Protein AF-A0A6C0F1C4-F1 (afdb_monomer_lite)

Structure (mmCIF, N/CA/C/O backbone):
data_AF-A0A6C0F1C4-F1
#
_entry.id   AF-A0A6C0F1C4-F1
#
loop_
_atom_site.group_PDB
_atom_site.id
_atom_site.type_symbol
_atom_site.label_atom_id
_atom_site.label_alt_id
_atom_site.label_comp_id
_atom_site.label_asym_id
_atom_site.label_entity_id
_atom_site.label_seq_id
_atom_site.pdbx_PDB_ins_code
_atom_site.Cartn_x
_atom_site.Cart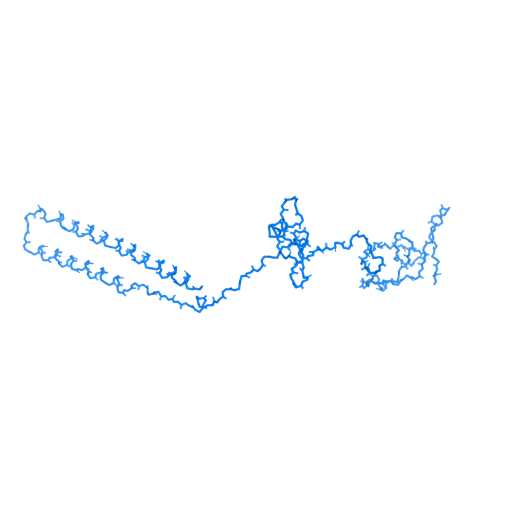n_y
_atom_site.Cartn_z
_atom_site.occupancy
_atom_site.B_iso_or_equiv
_atom_site.auth_seq_id
_atom_site.auth_comp_id
_atom_site.auth_asym_id
_atom_site.auth_atom_id
_atom_site.pdbx_PDB_model_num
ATOM 1 N N . MET A 1 1 ? 11.172 -2.230 9.022 1.00 76.94 1 MET A N 1
ATOM 2 C CA . MET A 1 1 ? 10.434 -3.363 9.613 1.00 76.94 1 MET A CA 1
ATOM 3 C C . MET A 1 1 ? 9.833 -2.908 10.928 1.00 76.94 1 MET A C 1
ATOM 5 O O . MET A 1 1 ? 8.621 -2.785 10.975 1.00 76.94 1 MET A O 1
ATOM 9 N N . GLU A 1 2 ? 10.668 -2.496 11.885 1.00 83.12 2 GLU A N 1
ATOM 10 C CA . GLU A 1 2 ? 10.271 -1.885 13.167 1.00 83.12 2 GLU A CA 1
ATOM 11 C C . GLU A 1 2 ? 9.209 -0.795 13.021 1.00 83.12 2 GLU A C 1
ATOM 13 O O . GLU A 1 2 ? 8.110 -0.983 13.513 1.00 83.12 2 GLU A O 1
ATOM 18 N N . ARG A 1 3 ? 9.444 0.250 12.208 1.00 87.12 3 ARG A N 1
ATOM 19 C CA . ARG A 1 3 ? 8.439 1.313 11.967 1.00 87.12 3 ARG A CA 1
ATOM 20 C C . ARG A 1 3 ? 7.045 0.810 11.566 1.00 87.12 3 ARG A C 1
ATOM 22 O O . ARG A 1 3 ? 6.058 1.462 11.867 1.00 87.12 3 ARG A O 1
ATOM 29 N N . ARG A 1 4 ? 6.950 -0.321 10.858 1.00 86.75 4 ARG A N 1
ATOM 30 C CA . ARG A 1 4 ? 5.657 -0.906 10.465 1.00 86.75 4 ARG A CA 1
ATOM 31 C C . ARG A 1 4 ? 5.013 -1.658 11.621 1.00 86.75 4 ARG A C 1
ATOM 33 O O . ARG A 1 4 ? 3.803 -1.585 11.762 1.00 86.75 4 ARG A O 1
ATOM 40 N N . ILE A 1 5 ? 5.811 -2.402 12.383 1.00 90.88 5 ILE A N 1
ATOM 41 C CA . ILE A 1 5 ? 5.332 -3.115 13.567 1.00 90.88 5 ILE A CA 1
ATOM 42 C C . ILE A 1 5 ? 4.833 -2.087 14.582 1.00 90.88 5 ILE A C 1
ATOM 44 O O . ILE A 1 5 ? 3.684 -2.181 14.990 1.00 90.88 5 ILE A O 1
ATOM 48 N N . SER A 1 6 ? 5.626 -1.050 14.868 1.00 91.00 6 SER A N 1
ATOM 49 C CA . SER A 1 6 ? 5.203 0.091 15.685 1.00 91.00 6 SER A CA 1
ATOM 50 C C . SER A 1 6 ? 3.925 0.719 15.134 1.00 91.00 6 SER A C 1
ATOM 52 O O . SER A 1 6 ? 2.940 0.777 15.847 1.00 91.00 6 SER A O 1
ATOM 54 N N . GLY A 1 7 ? 3.869 1.039 13.834 1.00 92.81 7 GLY A N 1
ATOM 55 C CA . GLY A 1 7 ? 2.655 1.602 13.234 1.00 92.81 7 GLY A CA 1
ATOM 56 C C . GLY A 1 7 ? 1.416 0.698 13.326 1.00 92.81 7 GLY A C 1
ATOM 57 O O . GLY A 1 7 ? 0.311 1.204 13.479 1.00 92.81 7 GLY A O 1
ATOM 58 N N . LYS A 1 8 ? 1.572 -0.632 13.261 1.00 93.75 8 LYS A N 1
ATOM 59 C CA . LYS A 1 8 ? 0.471 -1.584 13.489 1.00 93.75 8 LYS A CA 1
ATOM 60 C C . LYS A 1 8 ? 0.024 -1.602 14.952 1.00 93.75 8 LYS A C 1
ATOM 62 O O . LYS A 1 8 ? -1.176 -1.642 15.202 1.00 93.75 8 LYS A O 1
ATOM 67 N N . ILE A 1 9 ? 0.971 -1.577 15.891 1.00 94.19 9 ILE A N 1
ATOM 68 C CA . ILE A 1 9 ? 0.687 -1.504 17.331 1.00 94.19 9 ILE A CA 1
ATOM 69 C C . ILE A 1 9 ? -0.045 -0.200 17.649 1.00 94.19 9 ILE A C 1
ATOM 71 O O . ILE A 1 9 ? -1.075 -0.227 18.317 1.00 94.19 9 ILE A O 1
ATOM 75 N N . ASP A 1 10 ? 0.446 0.922 17.127 1.00 95.06 10 ASP A N 1
ATOM 76 C CA . ASP A 1 10 ? -0.142 2.242 17.335 1.00 95.06 10 ASP A CA 1
ATOM 77 C C . ASP A 1 10 ? -1.559 2.297 16.762 1.00 95.06 10 ASP A C 1
ATOM 79 O O . ASP A 1 10 ? -2.481 2.708 17.458 1.00 95.06 10 ASP A O 1
ATOM 83 N N . ALA A 1 11 ? -1.763 1.811 15.533 1.00 95.00 11 ALA A N 1
ATOM 84 C CA . ALA A 1 11 ? -3.083 1.769 14.907 1.00 95.00 11 ALA A CA 1
ATOM 85 C C . ALA A 1 11 ? -4.086 0.924 15.708 1.00 95.00 11 ALA A C 1
ATOM 87 O O . ALA A 1 11 ? -5.215 1.358 15.920 1.00 95.00 11 ALA A O 1
ATOM 88 N N . HIS A 1 12 ? -3.674 -0.255 16.185 1.00 95.56 12 HIS A N 1
ATOM 89 C CA . HIS A 1 12 ? -4.524 -1.110 17.021 1.00 95.56 12 HIS A CA 1
ATOM 90 C C . HIS A 1 12 ? -4.818 -0.467 18.380 1.00 95.56 12 HIS A C 1
ATOM 92 O O . HIS A 1 12 ? -5.955 -0.480 18.836 1.00 95.56 12 HIS A O 1
ATOM 98 N N . THR A 1 13 ? -3.823 0.185 18.984 1.00 93.75 13 THR A N 1
ATOM 99 C CA . THR A 1 13 ? -3.982 0.905 20.254 1.00 93.75 13 THR A CA 1
ATOM 100 C C . THR A 1 13 ? -4.924 2.100 20.119 1.00 93.75 13 THR A C 1
ATOM 102 O O . THR A 1 13 ? -5.709 2.364 21.027 1.00 93.75 13 THR A O 1
ATOM 105 N N . ILE A 1 14 ? -4.842 2.840 19.011 1.00 95.50 14 ILE A N 1
ATOM 106 C CA . ILE A 1 14 ? -5.739 3.963 18.712 1.00 95.50 14 ILE A CA 1
ATOM 107 C C . ILE A 1 14 ? -7.166 3.446 18.530 1.00 95.50 14 ILE A C 1
ATOM 109 O O . ILE A 1 14 ? -8.052 3.912 19.236 1.00 95.50 14 ILE A O 1
ATOM 113 N N . ALA A 1 15 ? -7.366 2.429 17.685 1.00 95.88 15 ALA A N 1
ATOM 114 C CA . ALA A 1 15 ? -8.681 1.827 17.465 1.00 95.88 15 ALA A CA 1
ATOM 115 C C . ALA A 1 15 ? -9.309 1.325 18.776 1.00 95.88 15 ALA A C 1
ATOM 117 O O . ALA A 1 15 ? -10.442 1.672 19.091 1.00 95.88 15 ALA A O 1
ATOM 118 N N . PHE A 1 16 ? -8.536 0.614 19.603 1.00 95.75 16 PHE A N 1
ATOM 119 C CA . PHE A 1 16 ? -8.988 0.161 20.917 1.00 95.75 16 PHE A CA 1
ATOM 120 C C . PHE A 1 16 ? -9.426 1.320 21.820 1.00 95.75 16 PHE A C 1
ATOM 122 O O . PHE A 1 16 ? -10.481 1.258 22.448 1.00 95.75 16 PHE A O 1
ATOM 129 N N . LYS A 1 17 ? -8.631 2.394 21.895 1.00 94.75 17 LYS A N 1
ATOM 130 C CA . LYS A 1 17 ? -8.967 3.571 22.709 1.00 94.75 17 LYS A CA 1
ATOM 131 C C . LYS A 1 17 ? -10.230 4.267 22.211 1.00 94.75 17 LYS A C 1
ATOM 133 O O . LYS A 1 17 ? -11.046 4.674 23.038 1.00 94.75 17 LYS A O 1
ATOM 138 N N . ASP A 1 18 ? -10.390 4.392 20.899 1.00 96.00 18 ASP A N 1
ATOM 139 C CA . ASP A 1 18 ? -11.555 5.025 20.283 1.00 96.00 18 ASP A CA 1
ATOM 140 C C . ASP A 1 18 ? -12.825 4.201 20.535 1.00 96.00 18 ASP A C 1
ATOM 142 O O . ASP A 1 18 ? -13.835 4.748 20.990 1.00 96.00 18 ASP A O 1
ATOM 146 N N . ASP A 1 19 ? -12.752 2.882 20.359 1.00 95.81 19 ASP A N 1
ATOM 147 C CA . ASP A 1 19 ? -13.864 1.960 20.594 1.00 95.81 19 ASP A CA 1
ATOM 148 C C . ASP A 1 19 ? -14.279 1.929 22.072 1.00 95.81 19 ASP A C 1
ATOM 150 O O . ASP A 1 19 ? -15.463 2.053 22.397 1.00 95.81 19 ASP A O 1
ATOM 154 N N . VAL A 1 20 ? -13.311 1.839 22.992 1.00 95.19 20 VAL A N 1
ATOM 155 C CA . VAL A 1 20 ? -13.574 1.906 24.439 1.00 95.19 20 VAL A CA 1
ATOM 156 C C . VAL A 1 20 ? -14.152 3.267 24.822 1.00 95.19 20 VAL A C 1
ATOM 158 O O . VAL A 1 20 ? -15.102 3.327 25.601 1.00 95.19 20 VAL A O 1
ATOM 161 N N . SER A 1 21 ? -13.640 4.369 24.261 1.00 95.12 21 SER A N 1
ATOM 162 C CA . SER A 1 21 ? -14.194 5.705 24.510 1.00 95.12 21 SER A CA 1
ATOM 163 C C . SER A 1 21 ? -15.644 5.801 24.040 1.00 95.12 21 SER A C 1
ATOM 165 O O . SER A 1 21 ? -16.489 6.332 24.764 1.00 95.12 21 SER A O 1
ATOM 167 N N . SER A 1 22 ? -15.949 5.253 22.864 1.00 95.81 22 SER A N 1
ATOM 168 C CA . SER A 1 22 ? -17.307 5.186 22.327 1.00 95.81 22 SER A CA 1
ATOM 169 C C . SER A 1 22 ? -18.230 4.387 23.251 1.00 95.81 22 SER A C 1
ATOM 171 O O . SER A 1 22 ? -19.275 4.895 23.668 1.00 95.81 22 SER A O 1
ATOM 173 N N . LYS A 1 23 ? -17.803 3.193 23.689 1.00 94.19 23 LYS A N 1
ATOM 174 C CA . LYS A 1 23 ? -18.596 2.344 24.589 1.00 94.19 23 LYS A CA 1
ATOM 175 C C . LYS A 1 23 ? -18.818 2.985 25.958 1.00 94.19 23 LYS A C 1
ATOM 177 O O . LYS A 1 23 ? -19.922 2.924 26.492 1.00 94.19 23 LYS A O 1
ATOM 182 N N . ILE A 1 24 ? -17.811 3.663 26.508 1.00 94.44 24 ILE A N 1
ATOM 183 C CA . ILE A 1 24 ? -17.945 4.423 27.759 1.00 94.44 24 ILE A CA 1
ATOM 184 C C . ILE A 1 24 ? -18.973 5.549 27.604 1.00 94.44 24 ILE A C 1
ATOM 186 O O . ILE A 1 24 ? -19.770 5.772 28.512 1.00 94.44 24 ILE A O 1
ATOM 190 N N . ARG A 1 25 ? -18.994 6.266 26.472 1.00 94.75 25 ARG A N 1
ATOM 191 C CA . ARG A 1 25 ? -20.005 7.312 26.225 1.00 94.75 25 ARG A CA 1
ATOM 192 C C . ARG A 1 25 ? -21.415 6.734 26.158 1.00 94.75 25 ARG A C 1
ATOM 194 O O . ARG A 1 25 ? -22.317 7.322 26.747 1.00 94.75 25 ARG A O 1
ATOM 201 N N . GLU A 1 26 ? -21.590 5.596 25.494 1.00 93.94 26 GLU A N 1
ATOM 202 C CA . GLU A 1 26 ? -22.870 4.882 25.419 1.00 93.94 26 GLU A CA 1
ATOM 203 C C . GLU A 1 26 ? -23.355 4.461 26.814 1.00 93.94 26 GLU A C 1
ATOM 205 O O . GLU A 1 26 ? -24.475 4.789 27.210 1.00 93.94 26 GLU A O 1
ATOM 210 N N . VAL A 1 27 ? -22.484 3.820 27.601 1.00 93.19 27 VAL A N 1
ATOM 211 C CA . VAL A 1 27 ? -22.787 3.405 28.978 1.00 93.19 27 VAL A CA 1
ATOM 212 C C . VAL A 1 27 ? -23.111 4.614 29.855 1.00 93.19 27 VAL A C 1
ATOM 214 O O . VAL A 1 27 ? -24.106 4.601 30.573 1.00 93.19 27 VAL A O 1
ATOM 217 N N . ASN A 1 28 ? -22.340 5.698 29.753 1.00 91.56 28 ASN A N 1
ATOM 218 C CA . ASN A 1 28 ? -22.604 6.930 30.496 1.00 91.56 28 ASN A CA 1
ATOM 219 C C . ASN A 1 28 ? -23.952 7.560 30.125 1.00 91.56 28 ASN A C 1
ATOM 221 O O . ASN A 1 28 ? -24.649 8.059 31.007 1.00 91.56 28 ASN A O 1
ATOM 225 N N . ALA A 1 29 ? -24.333 7.557 28.846 1.00 92.44 29 ALA A N 1
ATOM 226 C CA . ALA A 1 29 ? -25.636 8.054 28.411 1.00 92.44 29 ALA A CA 1
ATOM 227 C C . ALA A 1 29 ? -26.777 7.197 28.978 1.00 92.44 29 ALA A C 1
ATOM 229 O O . ALA A 1 29 ? -27.764 7.737 29.478 1.00 92.44 29 ALA A O 1
ATOM 230 N N . ALA A 1 30 ? -26.614 5.874 28.975 1.00 90.50 30 ALA A N 1
ATOM 231 C CA . ALA A 1 30 ? -27.593 4.955 29.535 1.00 90.50 30 ALA A CA 1
ATOM 232 C C . ALA A 1 30 ? -27.716 5.080 31.066 1.00 90.50 30 ALA A C 1
ATOM 234 O O . ALA A 1 30 ? -28.832 5.120 31.579 1.00 90.50 30 ALA A O 1
ATOM 235 N N . ILE A 1 31 ? -26.605 5.250 31.793 1.00 88.44 31 ILE A N 1
ATOM 236 C CA . ILE A 1 31 ? -26.621 5.535 33.238 1.00 88.44 31 ILE A CA 1
ATOM 237 C C . ILE A 1 31 ? -27.352 6.853 33.514 1.00 88.44 31 ILE A C 1
ATOM 239 O O . ILE A 1 31 ? -28.220 6.893 34.380 1.00 88.44 31 ILE A O 1
ATOM 243 N N . ARG A 1 32 ? -27.072 7.925 32.758 1.00 89.00 32 ARG A N 1
ATOM 244 C CA . ARG A 1 32 ? -27.794 9.203 32.908 1.00 89.00 32 ARG A CA 1
ATOM 245 C C . ARG A 1 32 ? -29.294 9.051 32.674 1.00 89.00 32 ARG A C 1
ATOM 247 O O . ARG A 1 32 ? -30.073 9.644 33.410 1.00 89.00 32 ARG A O 1
ATOM 254 N N . ALA A 1 33 ? -29.701 8.246 31.692 1.00 87.50 33 ALA A N 1
ATOM 255 C CA . ALA A 1 33 ? -31.111 7.973 31.436 1.00 87.50 33 ALA A CA 1
ATOM 256 C C . ALA A 1 33 ? -31.777 7.221 32.603 1.00 87.50 33 ALA A C 1
ATOM 258 O O . ALA A 1 33 ? -32.917 7.525 32.943 1.00 87.50 33 ALA A O 1
ATOM 259 N N . VAL A 1 34 ? -31.075 6.281 33.245 1.00 84.31 34 VAL A N 1
ATOM 260 C CA . VAL A 1 34 ? -31.558 5.603 34.463 1.00 84.31 34 VAL A CA 1
ATOM 261 C C . VAL A 1 34 ? -31.662 6.593 35.627 1.00 84.31 34 VAL A C 1
ATOM 263 O O . VAL A 1 34 ? -32.697 6.648 36.281 1.00 84.31 34 VAL A O 1
ATOM 266 N N . LEU A 1 35 ? -30.646 7.436 35.834 1.00 81.38 35 LEU A N 1
ATOM 267 C CA . LEU A 1 35 ? -30.641 8.438 36.904 1.00 81.38 35 LEU A CA 1
ATOM 268 C C . LEU A 1 35 ? -31.736 9.499 36.729 1.00 81.38 35 LEU A C 1
ATOM 270 O O . LEU A 1 35 ? -32.370 9.874 37.704 1.00 81.38 35 LEU A O 1
ATOM 274 N N . SER A 1 36 ? -32.026 9.935 35.499 1.00 79.69 36 SER A N 1
ATOM 275 C CA . SER A 1 36 ? -33.098 10.911 35.227 1.00 79.69 36 SER A CA 1
ATOM 276 C C . SER A 1 36 ? -34.507 10.409 35.572 1.00 79.69 36 SER A C 1
ATOM 278 O O . SER A 1 36 ? -35.434 11.202 35.683 1.00 79.69 36 SER A O 1
ATOM 280 N N . LYS A 1 37 ? -34.681 9.094 35.759 1.00 72.12 37 LYS A N 1
ATOM 281 C CA . LYS A 1 37 ? -35.947 8.489 36.195 1.00 72.12 37 LYS A CA 1
ATOM 282 C C . LYS A 1 37 ? -36.117 8.490 37.722 1.00 72.12 37 LYS A C 1
ATOM 284 O O . LYS A 1 37 ? -37.167 8.072 38.190 1.00 72.12 37 LYS A O 1
ATOM 289 N N . LEU A 1 38 ? -35.113 8.944 38.483 1.00 63.44 38 LEU A N 1
ATOM 290 C CA . LEU A 1 38 ? -35.122 8.994 39.954 1.00 63.44 38 LEU A CA 1
ATOM 291 C C . LEU A 1 38 ? -35.688 10.302 40.536 1.00 63.44 38 LEU A C 1
ATOM 293 O O . LEU A 1 38 ? -35.877 10.376 41.745 1.00 63.44 38 LEU A O 1
ATOM 297 N N . ASP A 1 39 ? -35.977 11.318 39.716 1.00 61.28 39 ASP A N 1
ATOM 298 C CA . ASP A 1 39 ? -36.512 12.613 40.185 1.00 61.28 39 ASP A CA 1
ATOM 299 C C . ASP A 1 39 ? -38.002 12.558 40.599 1.00 61.28 39 ASP A C 1
ATOM 301 O O . ASP A 1 39 ? -38.596 13.584 40.938 1.00 61.28 39 ASP A O 1
ATOM 305 N N . GLN A 1 40 ? -38.624 11.372 40.601 1.00 58.69 40 GLN A N 1
ATOM 306 C CA . GLN A 1 40 ? -39.958 11.149 41.166 1.00 58.69 40 GLN A CA 1
ATOM 307 C C . GLN A 1 40 ? -39.856 10.353 42.479 1.00 58.69 40 GLN A C 1
ATOM 309 O O . GLN A 1 40 ? -39.140 9.352 42.527 1.00 58.69 40 GLN A O 1
ATOM 314 N N . PRO A 1 41 ? -40.536 10.788 43.557 1.00 53.66 41 PRO A N 1
ATOM 315 C CA . PRO A 1 41 ? -40.426 10.150 44.861 1.00 53.66 41 PRO A CA 1
ATOM 316 C C . PRO A 1 41 ? -41.224 8.843 44.874 1.00 53.66 41 PRO A C 1
ATOM 318 O O . PRO A 1 41 ? -42.427 8.891 45.088 1.00 53.66 41 PRO A O 1
ATOM 321 N N . ASP A 1 42 ? -40.578 7.689 44.677 1.00 56.41 42 ASP A N 1
ATOM 322 C CA . ASP A 1 42 ? -41.234 6.389 44.862 1.00 56.41 42 ASP A CA 1
ATOM 323 C C . ASP A 1 42 ? -40.297 5.250 45.331 1.00 56.41 42 ASP A C 1
ATOM 325 O O . ASP A 1 42 ? -39.082 5.263 45.145 1.00 56.41 42 ASP A O 1
ATOM 329 N N . GLN A 1 43 ? -40.951 4.309 46.016 1.00 60.53 43 GLN A N 1
ATOM 330 C CA . GLN A 1 43 ? -40.581 3.097 46.772 1.00 60.53 43 GLN A CA 1
ATOM 331 C C . GLN A 1 43 ? -39.169 2.445 46.654 1.00 60.53 43 GLN A C 1
ATOM 333 O O . GLN A 1 43 ? -38.561 2.393 45.584 1.00 60.53 43 GLN A O 1
ATOM 338 N N . PRO A 1 44 ? -38.674 1.810 47.746 1.00 62.31 44 PRO A N 1
ATOM 339 C CA . PRO A 1 44 ? -37.340 1.183 47.825 1.00 62.31 44 PRO A CA 1
ATOM 340 C C . PRO A 1 44 ? -37.072 0.064 46.797 1.00 62.31 44 PRO A C 1
ATOM 342 O O . PRO A 1 44 ? -35.921 -0.126 46.397 1.00 62.31 44 PRO A O 1
ATOM 345 N N . ASP A 1 45 ? -38.104 -0.628 46.302 1.00 65.75 45 ASP A N 1
ATOM 346 C CA . ASP A 1 45 ? -37.958 -1.696 45.296 1.00 65.75 45 ASP A CA 1
ATOM 347 C C . ASP A 1 45 ? -37.438 -1.178 43.939 1.00 65.75 45 ASP A C 1
ATOM 349 O O . ASP A 1 45 ? -36.729 -1.885 43.215 1.00 65.75 45 ASP A O 1
ATOM 353 N N . GLN A 1 46 ? -37.719 0.085 43.603 1.00 69.00 46 GLN A N 1
ATOM 354 C CA . GLN A 1 46 ? -37.284 0.716 42.353 1.00 69.00 46 GLN A CA 1
ATOM 355 C C . GLN A 1 46 ? -35.812 1.149 42.398 1.00 69.00 46 GLN A C 1
ATOM 357 O O . GLN A 1 46 ? -35.103 1.068 41.393 1.00 69.00 46 GLN A O 1
ATOM 362 N N . GLN A 1 47 ? -35.306 1.535 43.574 1.00 71.81 47 GLN A N 1
ATOM 363 C CA . GLN A 1 47 ? -33.889 1.862 43.764 1.00 71.81 47 GLN A CA 1
ATOM 364 C C . GLN A 1 47 ? -32.996 0.633 43.567 1.00 71.81 47 GLN A C 1
ATOM 366 O O . GLN A 1 47 ? -31.958 0.719 42.906 1.00 71.81 47 GLN A O 1
ATOM 371 N N . GLN A 1 48 ? -33.421 -0.529 44.070 1.00 79.44 48 GLN A N 1
ATOM 372 C CA . GLN A 1 48 ? -32.654 -1.764 43.926 1.00 79.44 48 GLN A CA 1
ATOM 373 C C . GLN A 1 48 ? -32.604 -2.255 42.470 1.00 79.44 48 GLN A C 1
ATOM 375 O O . GLN A 1 48 ? -31.553 -2.706 42.009 1.00 79.44 48 GL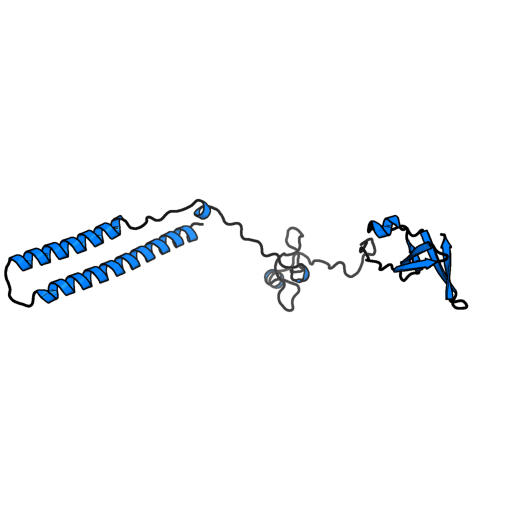N A O 1
ATOM 380 N N . GLN A 1 49 ? -33.692 -2.100 41.709 1.00 81.38 49 GLN A N 1
ATOM 381 C CA . GLN A 1 49 ? -33.707 -2.401 40.272 1.00 81.38 49 GLN A CA 1
ATOM 382 C C . GLN A 1 49 ? -32.773 -1.485 39.468 1.00 81.38 49 GLN A C 1
ATOM 384 O O . GLN A 1 49 ? -32.026 -1.970 38.616 1.00 81.38 49 GLN A O 1
ATOM 389 N N . ASN A 1 50 ? -32.752 -0.184 39.772 1.00 81.38 50 ASN A N 1
ATOM 390 C CA . ASN A 1 50 ? -31.865 0.774 39.109 1.00 81.38 50 ASN A CA 1
ATOM 391 C C . ASN A 1 50 ? -30.382 0.474 39.385 1.00 81.38 50 ASN A C 1
ATOM 393 O O . ASN A 1 50 ? -29.563 0.525 38.465 1.00 81.38 50 ASN A O 1
ATOM 397 N N . GLN A 1 51 ? -30.042 0.084 40.617 1.00 85.19 51 GLN A N 1
ATOM 398 C CA . GLN A 1 51 ? -28.681 -0.316 40.982 1.00 85.19 51 GLN A CA 1
ATOM 399 C C . GLN A 1 51 ? -28.228 -1.570 40.214 1.00 85.19 51 GLN A C 1
ATOM 401 O O . GLN A 1 51 ? -27.149 -1.580 39.621 1.00 85.19 51 GLN A O 1
ATOM 406 N N . LEU A 1 52 ? -29.076 -2.604 40.151 1.00 87.88 52 LEU A N 1
ATOM 407 C CA . LEU A 1 52 ? -28.801 -3.828 39.386 1.00 87.88 52 LEU A CA 1
ATOM 408 C C . LEU A 1 52 ? -28.625 -3.547 37.888 1.00 87.88 52 LEU A C 1
ATOM 410 O O . LEU A 1 52 ? -27.805 -4.181 37.219 1.00 87.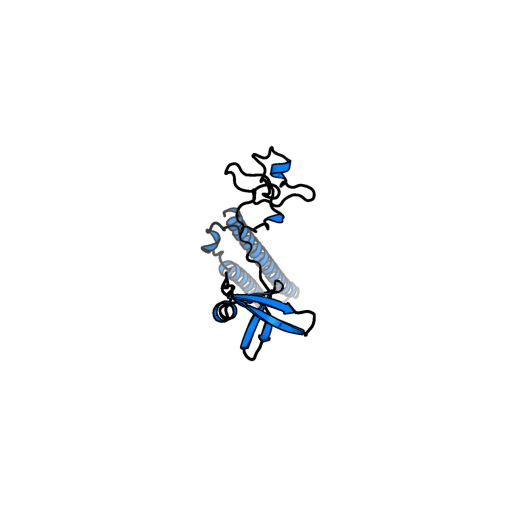88 52 LEU A O 1
ATOM 414 N N . GLN A 1 53 ? -29.389 -2.595 37.350 1.00 87.75 53 GLN A N 1
ATOM 415 C CA . GLN A 1 53 ? -29.270 -2.190 35.958 1.00 87.75 53 GLN A CA 1
ATOM 416 C C . GLN A 1 53 ? -27.917 -1.520 35.689 1.00 87.75 53 GLN A C 1
ATOM 418 O O . GLN A 1 53 ? -27.241 -1.906 34.737 1.00 87.75 53 GLN A O 1
ATOM 423 N N . ILE A 1 54 ? -27.476 -0.596 36.547 1.00 88.12 54 ILE A N 1
ATOM 424 C CA . ILE A 1 54 ? -26.156 0.051 36.438 1.00 88.12 54 ILE A CA 1
ATOM 425 C C . ILE A 1 54 ? -25.027 -0.988 36.510 1.00 88.12 54 ILE A C 1
ATOM 427 O O . ILE A 1 54 ? -24.134 -0.983 35.661 1.00 88.12 54 ILE A O 1
ATOM 431 N N . ASP A 1 55 ? -25.099 -1.930 37.451 1.00 89.81 55 ASP A N 1
ATOM 432 C CA . ASP A 1 55 ? -24.096 -2.992 37.591 1.00 89.81 55 ASP A CA 1
ATOM 433 C C . ASP A 1 55 ? -23.997 -3.872 36.337 1.00 89.81 55 ASP A C 1
ATOM 435 O O . ASP A 1 55 ? -22.901 -4.270 35.932 1.00 89.81 55 ASP A O 1
ATOM 439 N N . ASN A 1 56 ? -25.125 -4.157 35.681 1.00 92.12 56 ASN A N 1
ATOM 440 C CA . ASN A 1 56 ? -25.131 -4.906 34.425 1.00 92.12 56 ASN A CA 1
ATOM 441 C C . ASN A 1 56 ? -24.460 -4.136 33.281 1.00 92.12 56 ASN A C 1
ATOM 443 O O . ASN A 1 56 ? -23.714 -4.741 32.510 1.00 92.12 56 ASN A O 1
ATOM 447 N N . LEU A 1 57 ? -24.651 -2.817 33.186 1.00 91.12 57 LEU A N 1
ATOM 448 C CA . LEU A 1 57 ? -23.947 -1.996 32.195 1.00 91.12 57 LEU A CA 1
ATOM 449 C C . LEU A 1 57 ? -22.431 -1.985 32.435 1.00 91.12 57 LEU A C 1
ATOM 451 O O . LEU A 1 57 ? -21.653 -2.122 31.489 1.00 91.12 57 LEU A O 1
ATOM 455 N N . CYS A 1 58 ? -22.002 -1.886 33.694 1.00 90.38 58 CYS A N 1
ATOM 456 C CA . CYS A 1 58 ? -20.590 -1.978 34.060 1.00 90.38 58 CYS A CA 1
ATOM 457 C C . CYS A 1 58 ? -19.996 -3.345 33.684 1.00 90.38 58 CYS A C 1
ATOM 459 O O . CYS A 1 58 ? -18.916 -3.407 33.096 1.00 90.38 58 CYS A O 1
ATOM 461 N N . LYS A 1 59 ? -20.712 -4.447 33.945 1.00 93.25 59 LYS A N 1
ATOM 462 C CA . LYS A 1 59 ? -20.288 -5.801 33.541 1.00 93.25 59 LYS A CA 1
ATOM 463 C C . LYS A 1 59 ? -20.166 -5.947 32.024 1.00 93.25 59 LYS A C 1
ATOM 465 O O . LYS A 1 59 ? -19.208 -6.556 31.556 1.00 93.25 59 LYS A O 1
ATOM 470 N N . GLN A 1 60 ? -21.087 -5.363 31.257 1.00 92.19 60 GLN A N 1
ATOM 471 C CA . GLN A 1 60 ? -21.013 -5.358 29.792 1.00 92.19 60 GLN A CA 1
ATOM 472 C C . GLN A 1 60 ? -19.779 -4.607 29.283 1.00 92.19 60 GLN A C 1
ATOM 474 O O . GLN A 1 60 ? -19.100 -5.094 28.381 1.00 92.19 60 GLN A O 1
ATOM 479 N N . LEU A 1 61 ? -19.454 -3.454 29.880 1.00 93.19 61 LEU A N 1
ATOM 480 C CA . LEU A 1 61 ? -18.241 -2.707 29.544 1.00 93.19 61 LEU A CA 1
ATOM 481 C C . LEU A 1 61 ? -16.976 -3.521 29.850 1.00 93.19 61 LEU A C 1
ATOM 483 O O . LEU A 1 61 ? -16.048 -3.543 29.046 1.00 93.19 61 LEU A O 1
ATOM 487 N N . ILE A 1 62 ? -16.947 -4.210 30.992 1.00 93.25 62 ILE A N 1
ATOM 488 C CA . ILE A 1 62 ? -15.827 -5.074 31.372 1.00 93.25 62 ILE A CA 1
ATOM 489 C C . ILE A 1 62 ? -15.675 -6.227 30.370 1.00 93.25 62 ILE A C 1
ATOM 491 O O . ILE A 1 62 ? -14.576 -6.426 29.858 1.00 93.25 62 ILE A O 1
ATOM 495 N N . SER A 1 63 ? -16.761 -6.937 30.036 1.00 93.56 63 SER A N 1
ATOM 496 C CA . SER A 1 63 ? -16.737 -8.012 29.026 1.00 93.56 63 SER A CA 1
ATOM 497 C C . SER A 1 63 ? -16.202 -7.499 27.693 1.00 93.56 63 SER A C 1
ATOM 499 O O . SER A 1 63 ? -15.302 -8.100 27.122 1.00 93.56 63 SER A O 1
ATOM 501 N N . PHE A 1 64 ? -16.663 -6.326 27.250 1.00 94.50 64 PHE A N 1
ATOM 502 C CA . PHE A 1 64 ? -16.200 -5.703 26.012 1.00 94.50 64 PHE A CA 1
ATOM 503 C C . PHE A 1 64 ? -14.679 -5.485 25.979 1.00 94.50 64 PHE A C 1
ATOM 505 O O . PHE A 1 64 ? -14.042 -5.747 24.962 1.00 94.50 64 PHE A O 1
ATOM 512 N N . VAL A 1 65 ? -14.082 -5.036 27.087 1.00 93.94 65 VAL A N 1
ATOM 513 C CA . VAL A 1 65 ? -12.626 -4.835 27.176 1.00 93.94 65 VAL A CA 1
ATOM 514 C C . VAL A 1 65 ? -11.869 -6.166 27.132 1.00 93.94 65 VAL A C 1
ATOM 516 O O . VAL A 1 65 ? -10.822 -6.244 26.490 1.00 93.94 65 VAL A O 1
ATOM 519 N N . TYR A 1 66 ? -12.376 -7.209 27.793 1.00 92.56 66 TYR A N 1
ATOM 520 C CA . TYR A 1 66 ? -11.727 -8.527 27.823 1.00 92.56 66 TYR A CA 1
ATOM 521 C C . TYR A 1 66 ? -11.853 -9.297 26.504 1.00 92.56 66 TYR A C 1
ATOM 523 O O . TYR A 1 66 ? -10.909 -9.990 26.116 1.00 92.56 66 TYR A O 1
ATOM 531 N N . ASP A 1 67 ? -12.982 -9.146 25.815 1.00 94.31 67 ASP A N 1
ATOM 532 C CA . ASP A 1 67 ? -13.284 -9.825 24.553 1.00 94.31 67 ASP A CA 1
ATOM 533 C C . ASP A 1 67 ? -12.724 -9.079 23.328 1.00 94.31 67 ASP A C 1
ATOM 535 O O . ASP A 1 67 ? -12.844 -9.557 22.197 1.00 94.31 67 ASP A O 1
ATOM 539 N N . TYR A 1 68 ? -12.088 -7.917 23.530 1.00 94.50 68 TYR A N 1
ATOM 540 C CA . TYR A 1 68 ? -11.521 -7.128 22.441 1.00 94.50 68 TYR A CA 1
ATOM 541 C C . TYR A 1 68 ? -10.422 -7.901 21.702 1.00 94.50 68 TYR A C 1
ATOM 543 O O . TYR A 1 68 ? -9.557 -8.550 22.305 1.00 94.50 68 TYR A O 1
ATOM 551 N N . GLU A 1 69 ? -10.426 -7.822 20.368 1.00 93.25 69 GLU A N 1
ATOM 552 C CA . GLU A 1 69 ? -9.499 -8.605 19.559 1.00 93.25 69 GLU A CA 1
ATOM 553 C C . GLU A 1 69 ? -8.041 -8.219 19.852 1.00 93.25 69 GLU A C 1
ATOM 555 O O . GLU A 1 69 ? -7.615 -7.073 19.688 1.00 93.25 69 GLU A O 1
ATOM 560 N N . LYS A 1 70 ? -7.243 -9.216 20.249 1.00 91.19 70 LYS A N 1
ATOM 561 C CA . LYS A 1 70 ? -5.805 -9.050 20.480 1.00 91.19 70 LYS A CA 1
ATOM 562 C C . LYS A 1 70 ? -5.076 -8.798 19.164 1.00 91.19 70 LYS A C 1
ATOM 564 O O . LYS A 1 70 ? -5.344 -9.458 18.160 1.00 91.19 70 LYS A O 1
ATOM 569 N N . LEU A 1 71 ? -4.075 -7.921 19.197 1.00 92.50 71 LEU A N 1
ATOM 570 C CA . LEU A 1 71 ? -3.192 -7.693 18.058 1.00 92.50 71 LEU A CA 1
ATOM 571 C C . LEU A 1 71 ? -2.490 -8.997 17.638 1.00 92.50 71 LEU A C 1
ATOM 573 O O . LEU A 1 71 ? -1.751 -9.598 18.420 1.00 92.50 71 LEU A O 1
ATOM 577 N N . LYS A 1 72 ? -2.671 -9.400 16.377 1.00 92.19 72 LYS A N 1
ATOM 578 C CA . LYS A 1 72 ? -1.984 -10.545 15.764 1.00 92.19 72 LYS A CA 1
ATOM 579 C C . LYS A 1 72 ? -0.938 -10.045 14.771 1.00 92.19 72 LYS A C 1
ATOM 581 O O . LYS A 1 72 ? -1.255 -9.304 13.841 1.00 92.19 72 LYS A O 1
ATOM 586 N N . LEU A 1 73 ? 0.312 -10.458 14.966 1.00 92.12 73 LEU A N 1
ATOM 587 C CA . LEU A 1 73 ? 1.398 -10.219 14.015 1.00 92.12 73 LEU A CA 1
ATOM 588 C C . LEU A 1 73 ? 1.598 -11.471 13.161 1.00 92.12 73 LEU A C 1
ATOM 590 O O . LEU A 1 73 ? 1.774 -12.566 13.693 1.00 92.12 73 LEU A O 1
ATOM 594 N N . CYS A 1 74 ? 1.589 -11.307 11.841 1.00 90.62 74 CYS A N 1
ATOM 595 C CA . CYS A 1 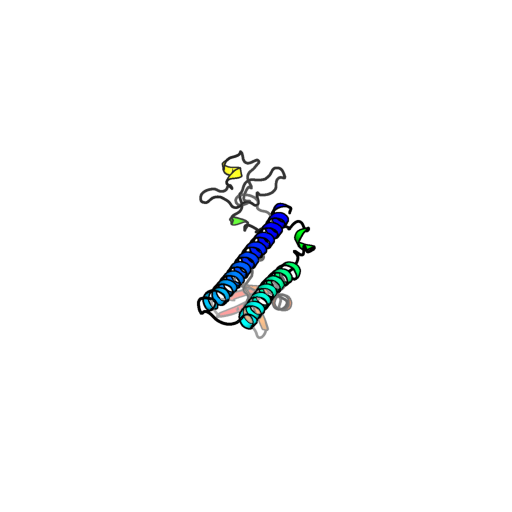74 ? 1.743 -12.412 10.895 1.00 90.62 74 CYS A CA 1
ATOM 596 C C . CYS A 1 74 ? 3.163 -12.449 10.316 1.00 90.62 74 CYS A C 1
ATOM 598 O O . CYS A 1 74 ? 3.941 -11.501 10.453 1.00 90.62 74 CYS A O 1
ATOM 600 N N . LYS A 1 75 ? 3.524 -13.539 9.624 1.00 88.06 75 LYS A N 1
ATOM 601 C CA . LYS A 1 75 ? 4.864 -13.698 9.026 1.00 88.06 75 LYS A CA 1
ATOM 602 C C . LYS A 1 75 ? 5.216 -12.540 8.084 1.00 88.06 75 LYS A C 1
ATOM 604 O O . LYS A 1 75 ? 6.366 -12.098 8.072 1.00 88.06 75 LYS A O 1
ATOM 609 N N . GLU A 1 76 ? 4.245 -11.971 7.366 1.00 86.19 76 GLU A N 1
ATOM 610 C CA . GLU A 1 76 ? 4.473 -10.845 6.451 1.00 86.19 76 GLU A CA 1
ATOM 611 C C . GLU A 1 76 ? 4.978 -9.576 7.163 1.00 86.19 76 GLU A C 1
ATOM 613 O O . GLU A 1 76 ? 5.610 -8.714 6.532 1.00 86.19 76 GLU A O 1
ATOM 618 N N . ASP A 1 77 ? 4.736 -9.447 8.472 1.00 86.69 77 ASP A N 1
ATOM 619 C CA . ASP A 1 77 ? 5.180 -8.318 9.295 1.00 86.69 77 ASP A CA 1
ATOM 620 C C . ASP A 1 77 ? 6.673 -8.366 9.615 1.00 86.69 77 ASP A C 1
ATOM 622 O O . ASP A 1 77 ? 7.324 -7.315 9.682 1.00 86.69 77 ASP A O 1
ATOM 626 N N . PHE A 1 78 ? 7.232 -9.571 9.668 1.00 88.19 78 PHE A N 1
ATOM 627 C CA . PHE A 1 78 ? 8.655 -9.824 9.892 1.00 88.19 78 PHE A CA 1
ATOM 628 C C . PHE A 1 78 ? 9.445 -9.967 8.587 1.00 88.19 78 PHE A C 1
ATOM 630 O O . PHE A 1 78 ? 10.673 -9.932 8.585 1.00 88.19 78 PHE A O 1
ATOM 637 N N . MET A 1 79 ? 8.775 -10.071 7.439 1.00 87.31 79 MET A N 1
ATOM 638 C CA . MET A 1 79 ? 9.459 -10.141 6.148 1.00 87.31 79 MET A CA 1
ATOM 639 C C . MET A 1 79 ? 9.975 -8.766 5.702 1.00 87.31 79 MET A C 1
ATOM 641 O O . MET A 1 79 ? 9.238 -7.773 5.649 1.00 87.31 79 MET A O 1
ATOM 645 N N . LYS A 1 80 ? 11.256 -8.706 5.308 1.00 83.25 80 LYS A N 1
ATOM 646 C CA . LYS A 1 80 ? 11.807 -7.554 4.577 1.00 83.25 80 LYS A CA 1
ATOM 647 C C . LYS A 1 80 ? 11.135 -7.498 3.207 1.00 83.25 80 LYS A C 1
ATOM 649 O O . LYS A 1 80 ? 11.254 -8.424 2.412 1.00 83.25 80 LYS A O 1
ATOM 654 N N . ARG A 1 81 ? 10.438 -6.400 2.909 1.00 76.50 81 ARG A N 1
ATOM 655 C CA . ARG A 1 81 ? 9.820 -6.240 1.589 1.00 76.50 81 ARG A CA 1
ATOM 656 C C . ARG A 1 81 ? 10.893 -6.024 0.530 1.00 76.50 81 ARG A C 1
ATOM 658 O O . ARG A 1 81 ? 11.730 -5.129 0.658 1.00 76.50 81 ARG A O 1
ATOM 665 N N . LYS A 1 82 ? 10.800 -6.778 -0.561 1.00 76.38 82 LYS A N 1
ATOM 666 C CA . LYS A 1 82 ? 11.495 -6.455 -1.804 1.00 76.38 82 LYS A CA 1
ATOM 667 C C . LYS A 1 82 ? 10.754 -5.281 -2.444 1.00 76.38 82 LYS A C 1
ATOM 669 O O . LYS A 1 82 ? 9.599 -5.419 -2.835 1.00 76.38 82 LYS A O 1
ATOM 674 N N . ARG A 1 83 ? 11.380 -4.102 -2.516 1.00 75.44 83 ARG A N 1
ATOM 675 C CA . ARG A 1 83 ? 10.822 -2.989 -3.301 1.00 75.44 83 ARG A CA 1
ATOM 676 C C . ARG A 1 83 ? 10.736 -3.456 -4.755 1.00 75.44 83 ARG A C 1
ATOM 678 O O . ARG A 1 83 ? 11.766 -3.806 -5.334 1.00 75.44 83 ARG A O 1
ATOM 685 N N . VAL A 1 84 ? 9.536 -3.437 -5.335 1.00 78.62 84 VAL A N 1
ATOM 686 C CA . VAL A 1 84 ? 9.367 -3.612 -6.781 1.00 78.62 84 VAL A CA 1
ATOM 687 C C . VAL A 1 84 ? 10.142 -2.487 -7.454 1.00 78.62 84 VAL A C 1
ATOM 689 O O . VAL A 1 84 ? 9.895 -1.304 -7.207 1.00 78.62 84 VAL A O 1
ATOM 692 N N . LYS A 1 85 ? 11.160 -2.851 -8.233 1.00 78.81 85 LYS A N 1
ATOM 693 C CA . LYS A 1 85 ? 11.929 -1.871 -8.992 1.00 78.81 85 LYS A CA 1
ATOM 694 C C . LYS A 1 85 ? 11.041 -1.428 -10.146 1.00 78.81 85 LYS A C 1
ATOM 696 O O . LYS A 1 85 ? 10.784 -2.221 -11.042 1.00 78.81 85 LYS A O 1
ATOM 701 N N . ASN A 1 86 ? 10.574 -0.184 -10.115 1.00 79.94 86 ASN A N 1
ATOM 702 C CA . ASN A 1 86 ? 9.957 0.400 -11.296 1.00 79.94 86 ASN A CA 1
ATOM 703 C C . ASN A 1 86 ? 11.057 0.591 -12.352 1.00 79.94 86 ASN A C 1
ATOM 705 O O . ASN A 1 86 ? 12.047 1.285 -12.096 1.00 79.94 86 ASN A O 1
ATOM 709 N N . ILE A 1 87 ? 10.935 -0.096 -13.486 1.00 81.19 87 ILE A N 1
ATOM 710 C CA . ILE A 1 87 ? 11.949 -0.082 -14.539 1.00 81.19 87 ILE A CA 1
ATOM 711 C C . ILE A 1 87 ? 11.696 1.147 -15.408 1.00 81.19 87 ILE A C 1
ATOM 713 O O . ILE A 1 87 ? 10.682 1.245 -16.087 1.00 81.19 87 ILE A O 1
ATOM 717 N N . VAL A 1 88 ? 12.637 2.091 -15.402 1.00 85.38 88 VAL A N 1
ATOM 718 C CA . VAL A 1 88 ? 12.589 3.237 -16.316 1.00 85.38 88 VAL A CA 1
ATOM 719 C C . VAL A 1 88 ? 12.897 2.732 -17.736 1.00 85.38 88 VAL A C 1
ATOM 721 O O . VAL A 1 88 ? 13.900 2.029 -17.901 1.00 85.38 88 VAL A O 1
ATOM 724 N N . PRO A 1 89 ? 12.096 3.055 -18.766 1.00 86.50 89 PRO A N 1
ATOM 725 C CA . PRO A 1 89 ? 12.425 2.735 -20.158 1.00 86.50 89 PRO A CA 1
ATOM 726 C C . PRO A 1 89 ? 13.788 3.310 -20.566 1.00 86.50 89 PRO A C 1
ATOM 728 O O . PRO A 1 89 ? 14.150 4.388 -20.095 1.00 86.50 89 PRO A O 1
ATOM 731 N N . ALA A 1 90 ? 14.540 2.616 -21.429 1.00 84.19 90 ALA A N 1
ATOM 732 C CA . ALA A 1 90 ? 15.922 2.977 -21.782 1.00 84.19 90 ALA A CA 1
ATOM 733 C C . ALA A 1 90 ? 16.067 4.439 -22.250 1.00 84.19 90 ALA A C 1
ATOM 735 O O . ALA A 1 90 ? 16.905 5.163 -21.724 1.00 84.19 90 ALA A O 1
ATOM 736 N N . GLN A 1 91 ? 15.152 4.909 -23.103 1.00 84.25 91 GLN A N 1
ATOM 737 C CA . GLN A 1 91 ? 15.091 6.288 -23.621 1.00 84.25 91 GLN A CA 1
ATOM 738 C C . GLN A 1 91 ? 14.989 7.393 -22.549 1.00 84.25 91 GLN A C 1
ATOM 740 O O . GLN A 1 91 ? 15.293 8.562 -22.792 1.00 84.25 91 GLN A O 1
ATOM 745 N N . HIS A 1 92 ? 14.520 7.046 -21.348 1.00 86.44 92 HIS A N 1
ATOM 746 C CA . HIS A 1 92 ? 14.362 7.979 -20.235 1.00 86.44 92 HIS A CA 1
ATOM 747 C C . HIS A 1 92 ? 15.398 7.759 -19.132 1.00 86.44 92 HIS A C 1
ATOM 749 O O . HIS A 1 92 ? 15.315 8.417 -18.091 1.00 86.44 92 HIS A O 1
ATOM 755 N N . ARG A 1 93 ? 16.349 6.837 -19.315 1.00 89.44 93 ARG A N 1
ATOM 756 C CA . ARG A 1 93 ? 17.440 6.617 -18.364 1.00 89.44 93 ARG A CA 1
ATOM 757 C C . ARG A 1 93 ? 18.507 7.687 -18.517 1.00 89.44 93 ARG A C 1
ATOM 759 O O . ARG A 1 93 ? 18.636 8.342 -19.542 1.00 89.44 93 ARG A O 1
ATOM 766 N N . CYS A 1 94 ? 19.254 7.877 -17.444 1.00 90.88 94 CYS A N 1
ATOM 767 C CA . CYS A 1 94 ? 20.403 8.761 -17.417 1.00 90.88 94 CYS A CA 1
ATOM 768 C C . CYS A 1 94 ? 21.551 8.174 -18.253 1.00 90.88 94 CYS A C 1
ATOM 770 O O . CYS A 1 94 ? 21.849 6.987 -18.135 1.00 90.88 94 CYS A O 1
ATOM 772 N N . HIS A 1 95 ? 22.226 9.014 -19.042 1.00 89.44 95 HIS A N 1
ATOM 773 C CA . HIS A 1 95 ? 23.337 8.588 -19.900 1.00 89.44 95 HIS A CA 1
ATOM 774 C C . HIS A 1 95 ? 24.646 8.355 -19.134 1.00 89.44 95 HIS A C 1
ATOM 776 O O . HIS A 1 95 ? 25.537 7.698 -19.642 1.00 89.44 95 HIS A O 1
ATOM 782 N N . ALA A 1 96 ? 24.792 8.822 -17.895 1.00 89.25 96 ALA A N 1
ATOM 783 C CA . ALA A 1 96 ? 26.019 8.579 -17.134 1.00 89.25 96 ALA A CA 1
ATOM 784 C C . ALA A 1 96 ? 26.121 7.139 -16.598 1.00 89.25 96 ALA A C 1
ATOM 786 O O . ALA A 1 96 ? 25.116 6.504 -16.252 1.00 89.25 96 ALA A O 1
ATOM 787 N N . LYS A 1 97 ? 27.356 6.652 -16.470 1.00 88.56 97 LYS A N 1
ATOM 788 C CA . LYS A 1 97 ? 27.708 5.346 -15.910 1.00 88.56 97 LYS A CA 1
ATOM 789 C C . LYS A 1 97 ? 27.920 5.422 -14.399 1.00 88.56 97 LYS A C 1
ATOM 791 O O . LYS A 1 97 ? 28.299 6.449 -13.837 1.00 88.56 97 LYS A O 1
ATOM 796 N N . ARG A 1 98 ? 27.643 4.312 -13.724 1.00 86.50 98 ARG A N 1
ATOM 797 C CA . ARG A 1 98 ? 27.967 4.093 -12.308 1.00 86.50 98 ARG A CA 1
ATOM 798 C C . ARG A 1 98 ? 29.422 3.635 -12.162 1.00 86.50 98 ARG A C 1
ATOM 800 O O . ARG A 1 98 ? 30.081 3.321 -13.143 1.00 86.50 98 ARG A O 1
ATOM 807 N N . ALA A 1 99 ? 29.913 3.541 -10.926 1.00 84.88 99 ALA A N 1
ATOM 808 C CA . ALA A 1 99 ? 31.256 3.018 -10.638 1.00 84.88 99 ALA A CA 1
ATOM 809 C C . ALA A 1 99 ? 31.484 1.571 -11.128 1.00 84.88 99 ALA A C 1
ATOM 811 O O . ALA A 1 99 ? 32.619 1.178 -11.348 1.00 84.88 99 ALA A O 1
ATOM 812 N N . ASN A 1 100 ? 30.415 0.795 -11.332 1.00 83.62 100 ASN A N 1
ATOM 813 C CA . ASN A 1 100 ? 30.478 -0.545 -11.920 1.00 83.62 100 ASN A CA 1
ATOM 814 C C . ASN A 1 100 ? 30.494 -0.545 -13.465 1.00 83.62 100 ASN A C 1
ATOM 816 O O . ASN A 1 100 ? 30.393 -1.610 -14.060 1.00 83.62 100 ASN A O 1
ATOM 820 N N . GLY A 1 101 ? 30.548 0.622 -14.119 1.00 82.38 101 GLY A N 1
ATOM 821 C CA . GLY A 1 101 ? 30.534 0.756 -15.580 1.00 82.38 101 GLY A CA 1
ATOM 822 C C . GLY A 1 101 ? 29.152 0.644 -16.240 1.00 82.38 101 GLY A C 1
ATOM 823 O O . GLY A 1 101 ? 29.027 0.926 -17.429 1.00 82.38 101 GLY A O 1
ATOM 824 N N . GLU A 1 102 ? 28.096 0.298 -15.498 1.00 86.88 102 GLU A N 1
ATOM 825 C CA . GLU A 1 102 ? 26.738 0.154 -16.041 1.00 86.88 102 GLU A CA 1
ATOM 826 C C . GLU A 1 102 ? 25.997 1.494 -16.167 1.00 86.88 102 GLU A C 1
ATOM 828 O O . GLU A 1 102 ? 26.232 2.435 -15.397 1.00 86.88 102 GLU A O 1
ATOM 833 N N . GLN A 1 103 ? 25.010 1.552 -17.074 1.00 89.12 103 GLN A N 1
ATOM 834 C CA . GLN A 1 103 ? 24.139 2.722 -17.224 1.00 89.12 103 GLN A CA 1
ATOM 835 C C . GLN A 1 103 ? 23.420 3.044 -15.916 1.00 89.12 103 GLN A C 1
ATOM 837 O O . GLN A 1 103 ? 22.832 2.184 -15.248 1.00 89.12 103 GLN A O 1
ATOM 842 N N . CYS A 1 104 ? 23.347 4.326 -15.581 1.00 90.06 104 CYS A N 1
ATOM 843 C CA . CYS A 1 104 ? 22.519 4.760 -14.480 1.00 90.06 104 CYS A CA 1
ATOM 844 C C . CYS A 1 104 ? 21.031 4.468 -14.739 1.00 90.06 104 CYS A C 1
ATOM 846 O O . CYS A 1 104 ? 20.373 5.096 -15.560 1.00 90.06 104 CYS A O 1
ATOM 848 N N . THR A 1 105 ? 20.446 3.578 -13.934 1.00 88.75 105 THR A N 1
ATOM 849 C CA . THR A 1 105 ? 19.018 3.215 -14.034 1.00 88.75 105 THR A CA 1
ATOM 850 C C . THR A 1 105 ? 18.034 4.301 -13.560 1.00 88.75 105 THR A C 1
ATOM 852 O O . THR A 1 105 ? 16.849 4.015 -13.390 1.00 88.75 105 THR A O 1
ATOM 855 N N . ARG A 1 106 ? 18.500 5.517 -13.242 1.00 89.12 106 ARG A N 1
ATOM 856 C CA . ARG A 1 106 ? 17.645 6.621 -12.769 1.00 89.12 106 ARG A CA 1
ATOM 857 C C . ARG A 1 106 ? 17.068 7.382 -13.962 1.00 89.12 106 ARG A C 1
ATOM 859 O O . ARG A 1 106 ? 17.726 7.489 -14.992 1.00 89.12 106 ARG A O 1
ATOM 866 N N . LYS A 1 107 ? 15.865 7.944 -13.801 1.00 90.00 107 LYS A N 1
ATOM 867 C CA . LYS A 1 107 ? 15.225 8.784 -14.824 1.00 90.00 107 LYS A CA 1
ATOM 868 C C . LYS A 1 107 ? 16.029 10.073 -15.047 1.00 90.00 107 LYS A C 1
ATOM 870 O O . LYS A 1 107 ? 16.468 10.690 -14.070 1.00 90.00 107 LYS A O 1
ATOM 875 N N . LYS A 1 108 ? 16.218 10.465 -16.308 1.00 91.31 108 LYS A N 1
ATOM 876 C CA . LYS A 1 108 ? 16.847 11.737 -16.689 1.00 91.31 108 LYS A CA 1
ATOM 877 C C . LYS A 1 108 ? 15.945 12.930 -16.355 1.00 91.31 108 LYS A C 1
ATOM 879 O O . LYS A 1 108 ? 14.718 12.791 -16.314 1.00 91.31 108 LYS A O 1
ATOM 884 N N . LYS A 1 109 ? 16.542 14.079 -16.030 1.00 89.62 109 LYS A N 1
ATOM 885 C CA . LYS A 1 109 ? 15.794 15.311 -15.734 1.00 89.62 109 LYS A CA 1
ATOM 886 C C . LYS A 1 109 ? 15.276 15.911 -17.047 1.00 89.62 109 LYS A C 1
ATOM 888 O O . LYS A 1 109 ? 15.891 15.747 -18.091 1.00 89.62 109 LYS A O 1
ATOM 893 N N . VAL A 1 110 ? 14.135 16.593 -17.015 1.00 85.31 110 VAL A N 1
ATOM 894 C CA . VAL A 1 110 ? 13.627 17.288 -18.210 1.00 85.31 110 VAL A CA 1
ATOM 895 C C . VAL A 1 110 ? 14.656 18.337 -18.645 1.00 85.31 110 VAL A C 1
ATOM 897 O O . VAL A 1 110 ? 15.120 19.111 -17.809 1.00 85.31 110 VAL A O 1
ATOM 900 N N . GLY A 1 111 ? 15.041 18.310 -19.923 1.00 84.81 111 GLY A N 1
ATOM 901 C CA . GLY A 1 111 ? 16.068 19.192 -20.487 1.00 84.81 111 GLY A CA 1
ATOM 902 C C . GLY A 1 111 ? 17.516 18.807 -20.155 1.00 84.81 111 GLY A C 1
ATOM 903 O O . GLY A 1 111 ? 18.409 19.620 -20.358 1.00 84.81 111 GLY A O 1
ATOM 904 N N . CYS A 1 112 ? 17.772 17.610 -19.614 1.00 83.38 112 CYS A N 1
ATOM 905 C CA . CYS A 1 112 ? 19.126 17.138 -19.321 1.00 83.38 112 CYS A CA 1
ATOM 906 C C . CYS A 1 112 ? 19.242 15.621 -19.529 1.00 83.38 112 CYS A C 1
ATOM 908 O O . CYS A 1 112 ? 18.355 14.862 -19.142 1.00 83.38 112 CYS A O 1
ATOM 910 N N . ASP A 1 113 ? 20.375 15.155 -20.049 1.00 87.81 113 ASP A N 1
ATOM 911 C CA . ASP A 1 113 ? 20.631 13.720 -20.261 1.00 87.81 113 ASP A CA 1
ATOM 912 C C . ASP A 1 113 ? 21.039 12.973 -18.984 1.00 87.81 113 ASP A C 1
ATOM 914 O O . ASP A 1 113 ? 21.164 11.743 -18.941 1.00 87.81 113 ASP A O 1
ATOM 918 N N . TYR A 1 114 ? 21.182 13.712 -17.885 1.00 88.62 114 TYR A N 1
ATOM 919 C CA . TYR A 1 114 ? 21.584 13.190 -16.593 1.00 88.62 114 TYR A CA 1
ATOM 920 C C . TYR A 1 114 ? 20.429 13.190 -15.585 1.00 88.62 114 TYR A C 1
ATOM 922 O O . TYR A 1 114 ? 19.487 13.984 -15.636 1.00 88.62 114 TYR A O 1
ATOM 930 N N . CYS A 1 115 ? 20.479 12.253 -14.638 1.00 90.62 115 CYS A N 1
ATOM 931 C CA . CYS A 1 115 ? 19.623 12.301 -13.455 1.00 90.62 115 CYS A CA 1
ATOM 932 C C . CYS A 1 115 ? 20.163 13.343 -12.469 1.00 90.62 115 CYS A C 1
ATOM 934 O O . CYS A 1 115 ? 21.349 13.655 -12.495 1.00 90.62 115 CYS A O 1
ATOM 936 N N . GLY A 1 116 ? 19.339 13.800 -11.521 1.00 87.38 116 GLY A N 1
ATOM 937 C CA . GLY A 1 116 ? 19.736 14.866 -10.587 1.00 87.38 116 GLY A CA 1
ATOM 938 C C . GLY A 1 116 ? 21.035 14.614 -9.802 1.00 87.38 116 GLY A C 1
ATOM 939 O O . GLY A 1 116 ? 21.685 15.562 -9.382 1.00 87.38 116 GLY A O 1
ATOM 940 N N . THR A 1 117 ? 21.455 13.357 -9.637 1.00 87.88 117 THR A N 1
ATOM 941 C CA . THR A 1 117 ? 22.738 13.015 -8.998 1.00 87.88 117 THR A CA 1
ATOM 942 C C . THR A 1 117 ? 23.929 13.178 -9.938 1.00 87.88 117 THR A C 1
ATOM 944 O O . THR A 1 117 ? 24.945 13.708 -9.511 1.00 87.88 117 THR A O 1
ATOM 947 N N . HIS A 1 118 ? 23.795 12.791 -11.207 1.00 87.38 118 HIS A N 1
ATOM 948 C CA . HIS A 1 118 ? 24.843 12.980 -12.217 1.00 87.38 118 HIS A CA 1
ATOM 949 C C . HIS A 1 118 ? 24.854 14.395 -12.814 1.00 87.38 118 HIS A C 1
ATOM 951 O O . HIS A 1 118 ? 25.798 14.751 -13.499 1.00 87.38 118 HIS A O 1
ATOM 957 N N . THR A 1 119 ? 23.837 15.217 -12.539 1.00 85.44 119 THR A N 1
ATOM 958 C CA . THR A 1 119 ? 23.890 16.666 -12.790 1.00 85.44 119 THR A CA 1
ATOM 959 C C . THR A 1 119 ? 24.636 17.412 -11.677 1.00 85.44 119 THR A C 1
ATOM 961 O O . THR A 1 119 ? 25.266 18.427 -11.942 1.00 85.44 119 THR A O 1
ATOM 964 N N . LYS A 1 120 ? 24.536 16.943 -10.419 1.00 83.38 120 LYS A N 1
ATOM 965 C CA . LYS A 1 120 ? 25.148 17.601 -9.248 1.00 83.38 120 LYS A CA 1
ATOM 966 C C . LYS A 1 120 ? 26.574 17.111 -8.948 1.00 83.38 120 LYS A C 1
ATOM 968 O O . LYS A 1 120 ? 27.342 17.848 -8.343 1.00 83.38 120 LYS A O 1
ATOM 973 N N . GLY A 1 121 ? 26.907 15.875 -9.315 1.00 75.44 121 GLY A N 1
ATOM 974 C CA . GLY A 1 121 ? 28.253 15.304 -9.197 1.00 75.44 121 GLY A CA 1
ATOM 975 C C . GLY A 1 121 ? 28.893 15.073 -10.564 1.00 75.44 121 GLY A C 1
ATOM 976 O O . GLY A 1 121 ? 28.194 15.063 -11.574 1.00 75.44 121 GLY A O 1
ATOM 977 N N . ALA A 1 122 ? 30.209 14.856 -10.592 1.00 72.62 122 ALA A N 1
ATOM 978 C CA . ALA A 1 122 ? 30.915 14.510 -11.822 1.00 72.62 122 ALA A CA 1
ATOM 979 C C . ALA A 1 122 ? 30.439 13.137 -12.345 1.00 72.62 122 ALA A C 1
ATOM 981 O O . ALA A 1 122 ? 30.410 12.173 -11.572 1.00 72.62 122 ALA A O 1
ATOM 982 N N . PRO A 1 123 ? 30.034 13.014 -13.622 1.00 74.12 123 PRO A N 1
ATOM 983 C CA . PRO A 1 123 ? 29.732 11.716 -14.205 1.00 74.12 123 PRO A CA 1
ATOM 984 C C . PRO A 1 123 ? 31.025 10.898 -14.314 1.00 74.12 123 PRO A C 1
ATOM 986 O O . PRO A 1 123 ? 32.000 11.357 -14.900 1.00 74.12 123 PRO A O 1
ATOM 989 N N . ASN A 1 124 ? 31.027 9.673 -13.778 1.00 71.69 124 ASN A N 1
ATOM 990 C CA . ASN A 1 124 ? 32.196 8.784 -13.858 1.00 71.69 124 ASN A CA 1
ATOM 991 C C . ASN A 1 124 ? 32.549 8.417 -15.312 1.00 71.69 124 ASN A C 1
ATOM 993 O O . ASN A 1 124 ? 33.685 8.064 -15.604 1.00 71.69 124 ASN A O 1
ATOM 997 N N . SER A 1 125 ? 31.560 8.430 -16.208 1.00 69.75 125 SER A N 1
ATOM 998 C CA . SER A 1 125 ? 31.697 8.305 -17.665 1.00 69.75 125 SER A CA 1
ATOM 999 C C . SER A 1 125 ? 30.321 8.452 -18.318 1.00 69.75 125 SER A C 1
ATOM 1001 O O . SER A 1 125 ? 29.290 8.327 -17.648 1.00 69.75 125 SER A O 1
ATOM 1003 N N . ILE A 1 126 ? 30.292 8.736 -19.617 1.00 79.25 126 ILE A N 1
ATOM 1004 C CA . ILE A 1 126 ? 29.068 8.895 -20.410 1.00 79.25 126 ILE A CA 1
ATOM 1005 C C . ILE A 1 126 ? 28.834 7.591 -21.192 1.00 79.25 126 ILE A C 1
ATOM 1007 O O . ILE A 1 126 ? 29.780 6.899 -21.573 1.00 79.25 126 ILE A O 1
ATOM 1011 N N . MET A 1 127 ? 27.575 7.194 -21.356 1.00 72.69 127 MET A N 1
ATOM 1012 C CA . MET A 1 127 ? 27.172 6.212 -22.354 1.00 72.69 127 MET A CA 1
ATOM 1013 C C . MET A 1 127 ? 27.285 6.884 -23.708 1.00 72.69 127 MET A C 1
ATOM 1015 O O . MET A 1 127 ? 26.526 7.803 -24.004 1.00 72.69 127 MET A O 1
ATOM 1019 N N . GLU A 1 128 ? 28.247 6.440 -24.499 1.00 64.62 128 GLU A N 1
ATOM 1020 C CA . GLU A 1 128 ? 28.242 6.722 -25.922 1.00 64.62 128 GLU A CA 1
ATOM 1021 C C . GLU A 1 128 ? 27.023 6.001 -26.496 1.00 64.62 128 GLU A C 1
ATOM 1023 O O . GLU A 1 128 ? 26.930 4.773 -26.442 1.00 64.62 128 GLU A O 1
ATOM 1028 N N . ASP A 1 129 ? 26.043 6.769 -26.968 1.00 53.78 129 ASP A N 1
ATOM 1029 C CA . ASP A 1 129 ? 25.093 6.224 -27.921 1.00 53.78 129 ASP A CA 1
ATOM 1030 C C . ASP A 1 129 ? 25.943 5.804 -29.124 1.00 53.78 129 ASP A C 1
ATOM 1032 O O . ASP A 1 129 ? 26.635 6.634 -29.720 1.00 53.78 129 ASP A O 1
ATOM 1036 N N . GLU A 1 130 ? 25.940 4.515 -29.467 1.00 48.41 130 GLU A N 1
ATOM 1037 C CA . GLU A 1 130 ? 26.501 3.999 -30.721 1.00 48.41 130 GLU A CA 1
ATOM 1038 C C . GLU A 1 130 ? 25.676 4.515 -31.917 1.00 48.41 130 GLU A C 1
ATOM 1040 O O . GLU A 1 130 ? 25.106 3.757 -32.698 1.00 48.41 130 GLU A O 1
ATOM 1045 N N . THR A 1 131 ? 25.553 5.829 -32.045 1.00 45.56 131 THR A N 1
ATOM 1046 C CA . THR A 1 131 ? 24.868 6.509 -33.136 1.00 45.56 131 THR A CA 1
ATOM 1047 C C . THR A 1 131 ? 25.830 7.227 -34.064 1.00 45.56 131 THR A C 1
ATOM 1049 O O . THR A 1 131 ? 25.349 7.945 -34.924 1.00 45.56 131 THR A O 1
ATOM 1052 N N . ASN A 1 132 ? 27.155 7.040 -33.967 1.00 46.75 132 ASN A N 1
ATOM 1053 C CA . ASN A 1 132 ? 28.069 7.586 -34.983 1.00 46.75 132 ASN A CA 1
ATOM 1054 C C . ASN A 1 132 ? 29.433 6.888 -35.100 1.00 46.75 132 ASN A C 1
ATOM 1056 O O . ASN A 1 132 ? 30.480 7.526 -35.059 1.00 46.75 132 ASN A O 1
ATOM 1060 N N . GLY A 1 133 ? 29.425 5.578 -35.343 1.00 39.94 133 GLY A N 1
ATOM 1061 C CA . GLY A 1 133 ? 30.599 4.919 -35.917 1.00 39.94 133 GLY A CA 1
ATOM 1062 C C . GLY A 1 133 ? 30.831 3.526 -35.378 1.00 39.94 133 GLY A C 1
ATOM 1063 O O . GLY A 1 133 ? 31.615 3.357 -34.459 1.00 39.94 133 GLY A O 1
ATOM 1064 N N . ASN A 1 134 ? 30.151 2.542 -35.963 1.00 35.84 134 ASN A N 1
ATOM 1065 C CA . ASN A 1 134 ? 30.736 1.235 -36.248 1.00 35.84 134 ASN A CA 1
ATOM 1066 C C . ASN A 1 134 ? 29.797 0.472 -37.183 1.00 35.84 134 ASN A C 1
ATOM 1068 O O . ASN A 1 134 ? 28.777 -0.092 -36.790 1.00 35.84 134 ASN A O 1
ATOM 1072 N N . ALA A 1 135 ? 30.161 0.487 -38.461 1.00 45.53 135 ALA A N 1
ATOM 1073 C CA . ALA A 1 135 ? 29.687 -0.468 -39.438 1.00 45.53 135 ALA A CA 1
ATOM 1074 C C . ALA A 1 135 ? 30.229 -1.858 -39.064 1.00 45.53 135 ALA A C 1
ATOM 1076 O O . ALA A 1 135 ? 31.363 -2.176 -39.395 1.00 45.53 135 ALA A O 1
ATOM 1077 N N . ALA A 1 136 ? 29.440 -2.665 -38.353 1.00 43.22 136 ALA A N 1
ATOM 1078 C CA . ALA A 1 136 ? 29.547 -4.125 -38.355 1.00 43.22 136 ALA A CA 1
ATOM 1079 C C . ALA A 1 136 ? 28.318 -4.752 -37.671 1.00 43.22 136 ALA A C 1
ATOM 1081 O O . ALA A 1 136 ? 28.174 -4.709 -36.454 1.00 43.22 136 ALA A O 1
ATOM 1082 N N . ASN A 1 137 ? 27.449 -5.364 -38.479 1.00 44.94 137 ASN A N 1
ATOM 1083 C CA . ASN A 1 137 ? 26.482 -6.400 -38.098 1.00 44.94 137 ASN A CA 1
ATOM 1084 C C . ASN A 1 137 ? 25.523 -6.117 -36.925 1.00 44.94 137 ASN A C 1
ATOM 1086 O O . ASN A 1 137 ? 25.517 -6.816 -35.914 1.00 44.94 137 ASN A O 1
ATOM 1090 N N . LYS A 1 138 ? 24.557 -5.221 -37.144 1.00 41.62 138 LYS A N 1
ATOM 1091 C CA . LYS A 1 138 ? 23.185 -5.502 -36.696 1.00 41.62 138 LYS A CA 1
ATOM 1092 C C . LYS A 1 138 ? 22.419 -6.047 -37.891 1.00 41.62 138 LYS A C 1
ATOM 1094 O O . LYS A 1 138 ? 22.046 -5.283 -38.773 1.00 41.62 138 LYS A O 1
ATOM 1099 N N . VAL A 1 139 ? 22.195 -7.360 -37.918 1.00 49.84 139 VAL A N 1
ATOM 1100 C CA . VAL A 1 139 ? 21.163 -7.958 -38.771 1.00 49.84 139 VAL A CA 1
ATOM 1101 C C . VAL A 1 139 ? 19.830 -7.463 -38.214 1.00 49.84 139 VAL A C 1
ATOM 1103 O O . VAL A 1 139 ? 19.274 -8.043 -37.283 1.00 49.84 139 VAL A O 1
ATOM 1106 N N . SER A 1 140 ? 19.360 -6.313 -38.695 1.00 53.09 140 SER A N 1
ATOM 1107 C CA . SER A 1 140 ? 17.967 -5.936 -38.513 1.00 53.09 140 SER A CA 1
ATOM 1108 C C . SER A 1 140 ? 17.155 -6.940 -39.319 1.00 53.09 140 SER A C 1
ATOM 1110 O O . SER A 1 140 ? 17.301 -7.036 -40.533 1.00 53.09 140 SER A O 1
ATOM 1112 N N . GLN A 1 141 ? 16.332 -7.736 -38.641 1.00 58.50 141 GLN A N 1
ATOM 1113 C CA . GLN A 1 141 ? 15.333 -8.552 -39.320 1.00 58.50 141 GLN A CA 1
ATOM 1114 C C . GLN A 1 141 ? 14.384 -7.584 -40.036 1.00 58.50 141 GLN A C 1
ATOM 1116 O O . GLN A 1 141 ? 13.561 -6.925 -39.401 1.00 58.50 141 GLN A O 1
ATOM 1121 N N . GLN A 1 142 ? 14.573 -7.414 -41.342 1.00 65.81 142 GLN A N 1
ATOM 1122 C CA . GLN A 1 142 ? 13.697 -6.615 -42.185 1.00 65.81 142 GLN A CA 1
ATOM 1123 C C . GLN A 1 142 ? 12.556 -7.518 -42.642 1.00 65.81 142 GLN A C 1
ATOM 1125 O O . GLN A 1 142 ? 12.785 -8.534 -43.289 1.00 65.81 142 GLN A O 1
ATOM 1130 N N . SER A 1 143 ? 11.323 -7.164 -42.289 1.00 73.75 143 SER A N 1
ATOM 1131 C CA . SER A 1 143 ? 10.144 -7.838 -42.824 1.00 73.75 143 SER A CA 1
ATOM 1132 C C . SER A 1 143 ? 9.978 -7.447 -44.293 1.00 73.75 143 SER A C 1
ATOM 1134 O O . SER A 1 143 ? 9.750 -6.272 -44.593 1.00 73.75 143 SER A O 1
ATOM 1136 N N . VAL A 1 144 ? 10.103 -8.414 -45.198 1.00 78.06 144 VAL A N 1
ATOM 1137 C CA . VAL A 1 144 ? 9.870 -8.227 -46.634 1.00 78.06 144 VAL A CA 1
ATOM 1138 C C . VAL A 1 144 ? 8.432 -8.634 -46.950 1.00 78.06 144 VAL A C 1
ATOM 1140 O O . VAL A 1 144 ? 7.997 -9.717 -46.568 1.00 78.06 144 VAL A O 1
ATOM 1143 N N . ASN A 1 145 ? 7.688 -7.769 -47.642 1.00 84.31 145 ASN A N 1
ATOM 1144 C CA . ASN A 1 145 ? 6.358 -8.108 -48.144 1.00 84.31 145 ASN A CA 1
ATOM 1145 C C . ASN A 1 145 ? 6.495 -8.831 -49.487 1.00 84.31 145 ASN A C 1
ATOM 1147 O O . ASN A 1 145 ? 7.077 -8.279 -50.422 1.00 84.31 145 ASN A O 1
ATOM 1151 N N . VAL A 1 146 ? 5.929 -10.033 -49.576 1.00 87.44 146 VAL A N 1
ATOM 1152 C CA . VAL A 1 146 ? 5.875 -10.840 -50.801 1.00 87.44 146 VAL A CA 1
ATOM 1153 C C . VAL A 1 146 ? 4.434 -10.975 -51.284 1.00 87.44 146 VAL A C 1
ATOM 1155 O O . VAL A 1 146 ? 3.505 -11.028 -50.476 1.00 87.44 146 VAL A O 1
ATOM 1158 N N . TRP A 1 147 ? 4.234 -11.038 -52.597 1.00 87.56 147 TRP A N 1
ATOM 1159 C CA . TRP A 1 147 ? 2.937 -11.324 -53.214 1.00 87.56 147 TRP A CA 1
ATOM 1160 C C . TRP A 1 147 ? 3.027 -12.526 -54.154 1.00 87.56 147 TRP A C 1
ATOM 1162 O O . TRP A 1 147 ? 4.110 -12.907 -54.599 1.00 87.56 147 TRP A O 1
ATOM 1172 N N . VAL A 1 148 ? 1.874 -13.125 -54.457 1.00 88.62 148 VAL A N 1
ATOM 1173 C CA . VAL A 1 148 ? 1.770 -14.272 -55.366 1.00 88.62 148 VAL A CA 1
ATOM 1174 C C . VAL A 1 148 ? 1.529 -13.784 -56.789 1.00 88.62 148 VAL A C 1
ATOM 1176 O O . VAL A 1 148 ? 0.611 -13.002 -57.031 1.00 88.62 148 VAL A O 1
ATOM 1179 N N . GLN A 1 149 ? 2.326 -14.270 -57.738 1.00 84.75 149 GLN A N 1
ATOM 1180 C CA . GLN A 1 149 ? 2.137 -14.030 -59.165 1.00 84.75 149 GLN A CA 1
ATOM 1181 C C . GLN A 1 149 ? 2.063 -15.361 -59.917 1.00 84.75 149 GLN A C 1
ATOM 1183 O O . GLN A 1 149 ? 2.968 -16.189 -59.823 1.00 84.75 149 GLN A O 1
ATOM 1188 N N . ASN A 1 150 ? 0.997 -15.549 -60.699 1.00 84.50 150 ASN A N 1
ATOM 1189 C CA . ASN A 1 150 ? 0.877 -16.694 -61.597 1.00 84.50 150 ASN A CA 1
ATOM 1190 C C . ASN A 1 150 ? 1.632 -16.406 -62.902 1.00 84.50 150 ASN A C 1
ATOM 1192 O O . ASN A 1 150 ? 1.340 -15.419 -63.588 1.00 84.50 150 ASN A O 1
ATOM 1196 N N . ILE A 1 151 ? 2.612 -17.249 -63.225 1.00 81.94 151 ILE A N 1
ATOM 1197 C CA . ILE A 1 151 ? 3.423 -17.163 -64.441 1.00 81.94 151 ILE A CA 1
ATOM 1198 C C . ILE A 1 151 ? 3.405 -18.540 -65.103 1.00 81.94 151 ILE A C 1
ATOM 1200 O O . ILE A 1 151 ? 3.877 -19.520 -64.533 1.00 81.94 151 ILE A O 1
ATOM 1204 N N . LYS A 1 152 ? 2.846 -18.621 -66.319 1.00 78.62 152 LYS A N 1
ATOM 1205 C CA . LYS A 1 152 ? 2.717 -19.871 -67.097 1.00 78.62 152 LYS A CA 1
ATOM 1206 C C . LYS A 1 152 ? 2.034 -21.022 -66.325 1.00 78.62 152 LYS A C 1
ATOM 1208 O O . LYS A 1 152 ? 2.340 -22.184 -66.568 1.00 78.62 152 LYS A O 1
ATOM 1213 N N . GLY A 1 153 ? 1.101 -20.706 -65.420 1.00 77.25 153 GLY A N 1
ATOM 1214 C CA . GLY A 1 153 ? 0.330 -21.693 -64.655 1.00 77.25 153 GLY A CA 1
ATOM 1215 C C . GLY A 1 153 ? 0.959 -22.128 -63.329 1.00 77.25 153 GLY A C 1
ATOM 1216 O O . GLY A 1 153 ? 0.350 -22.926 -62.625 1.00 77.25 153 GLY A O 1
ATOM 1217 N N . ILE A 1 154 ? 2.131 -21.599 -62.967 1.00 81.94 154 ILE A N 1
ATOM 1218 C CA . ILE A 1 154 ? 2.800 -21.861 -61.687 1.00 81.94 154 ILE A CA 1
ATOM 1219 C C . ILE A 1 154 ? 2.776 -20.578 -60.848 1.00 81.94 154 ILE A C 1
ATOM 1221 O O . ILE A 1 154 ? 2.983 -19.478 -61.366 1.00 81.94 154 ILE A O 1
ATOM 1225 N N . GLU A 1 155 ? 2.491 -20.715 -59.555 1.00 87.00 155 GLU A N 1
ATOM 1226 C CA . GLU A 1 155 ? 2.424 -19.608 -58.601 1.00 87.00 155 GLU A CA 1
ATOM 1227 C C . GLU A 1 155 ? 3.784 -19.366 -57.941 1.00 87.00 155 GLU A C 1
ATOM 1229 O O . GLU A 1 155 ? 4.384 -20.276 -57.369 1.00 87.00 155 GLU A O 1
ATOM 1234 N N . TYR A 1 156 ? 4.257 -18.121 -57.999 1.00 87.75 156 TYR A N 1
ATOM 1235 C CA . TYR A 1 156 ? 5.542 -17.706 -57.439 1.00 87.75 156 TYR A CA 1
ATOM 1236 C C . TYR A 1 156 ? 5.365 -16.593 -56.410 1.00 87.75 156 TYR A C 1
ATOM 1238 O O . TYR A 1 156 ? 4.539 -15.701 -56.601 1.00 87.75 156 TYR A O 1
ATOM 1246 N N . PHE A 1 157 ? 6.178 -16.618 -55.351 1.00 89.19 157 PHE A N 1
ATOM 1247 C CA . PHE A 1 157 ? 6.251 -15.543 -54.361 1.00 89.19 157 PHE A CA 1
ATOM 1248 C C . PHE A 1 157 ? 7.336 -14.542 -54.746 1.00 89.19 157 PHE A C 1
ATOM 1250 O O . PHE A 1 157 ? 8.503 -14.922 -54.846 1.00 89.19 157 PHE A O 1
ATOM 1257 N N . ILE A 1 158 ? 6.954 -13.282 -54.954 1.00 87.75 158 ILE A N 1
ATOM 1258 C CA . ILE A 1 158 ? 7.832 -12.220 -55.461 1.00 87.75 158 ILE A CA 1
ATOM 1259 C C . ILE A 1 158 ? 7.810 -11.024 -54.498 1.00 87.75 158 ILE A C 1
ATOM 1261 O O . ILE A 1 158 ? 6.745 -10.680 -53.986 1.00 87.75 158 ILE A O 1
ATOM 1265 N N . ASP A 1 159 ? 8.964 -10.400 -54.239 1.00 89.19 159 ASP A N 1
ATOM 1266 C CA . ASP A 1 159 ? 9.069 -9.137 -53.486 1.00 89.19 159 ASP A CA 1
ATOM 1267 C C . ASP A 1 159 ? 9.153 -7.891 -54.390 1.00 89.19 159 ASP A C 1
ATOM 1269 O O . ASP A 1 159 ? 9.290 -7.962 -55.614 1.00 89.19 159 ASP A O 1
ATOM 1273 N N . SER A 1 160 ? 9.147 -6.708 -53.764 1.00 84.94 160 SER A N 1
ATOM 1274 C CA . SER A 1 160 ? 9.310 -5.410 -54.440 1.00 84.94 160 SER A CA 1
ATOM 1275 C C . SER A 1 160 ? 10.622 -5.271 -55.219 1.00 84.94 160 SER A C 1
ATOM 1277 O O . SER A 1 160 ? 10.709 -4.444 -56.123 1.00 84.94 160 SER A O 1
ATOM 1279 N N . ASN A 1 161 ? 11.634 -6.073 -54.886 1.00 83.06 161 ASN A N 1
ATOM 1280 C CA . ASN A 1 161 ? 12.940 -6.081 -55.540 1.00 83.06 161 ASN A CA 1
ATOM 1281 C C . ASN A 1 161 ? 13.021 -7.132 -56.663 1.00 83.06 161 ASN A C 1
ATOM 1283 O O . ASN A 1 161 ? 14.095 -7.352 -57.221 1.00 83.06 161 ASN A O 1
ATOM 1287 N N . SER A 1 162 ? 11.888 -7.748 -57.020 1.00 83.81 162 SER A N 1
ATOM 1288 C CA . SER A 1 162 ? 11.764 -8.787 -58.044 1.00 83.81 162 SER A CA 1
ATOM 1289 C C . SER A 1 162 ? 12.543 -10.075 -57.749 1.00 83.81 162 SER A C 1
ATOM 1291 O O . SER A 1 162 ? 12.895 -10.814 -58.667 1.00 83.81 162 SER A O 1
ATOM 1293 N N . ASN A 1 163 ? 12.790 -10.375 -56.476 1.00 88.00 163 ASN A N 1
ATOM 1294 C CA . ASN A 1 163 ? 13.317 -11.654 -56.020 1.00 88.00 163 ASN A CA 1
ATOM 1295 C C . ASN A 1 163 ? 12.180 -12.666 -55.900 1.00 88.00 163 ASN A C 1
ATOM 1297 O O . ASN A 1 163 ? 11.137 -12.373 -55.317 1.00 88.00 163 ASN A O 1
ATOM 1301 N N . VAL A 1 164 ? 12.402 -13.865 -56.430 1.00 88.94 164 VAL A N 1
ATOM 1302 C CA . VAL A 1 164 ? 11.476 -14.991 -56.328 1.00 88.94 164 VAL A CA 1
ATOM 1303 C C . VAL A 1 164 ? 11.954 -15.923 -55.226 1.00 88.94 164 VAL A C 1
ATOM 1305 O O . VAL A 1 164 ? 13.092 -16.395 -55.263 1.00 88.94 164 VAL A O 1
ATOM 1308 N N . TYR A 1 165 ? 11.081 -16.213 -54.268 1.00 89.81 165 TYR A N 1
ATOM 1309 C CA . TYR A 1 165 ? 11.402 -17.032 -53.102 1.00 89.81 165 TYR A CA 1
ATOM 1310 C C . TYR A 1 165 ? 10.924 -18.470 -53.251 1.00 89.81 165 TYR A C 1
ATOM 1312 O O . TYR A 1 165 ? 9.938 -18.761 -53.937 1.00 89.81 165 TYR A O 1
ATOM 1320 N N . LYS A 1 166 ? 11.616 -19.378 -52.563 1.00 88.56 166 LYS A N 1
ATOM 1321 C CA . LYS A 1 166 ? 11.194 -20.769 -52.433 1.00 88.56 166 LYS A CA 1
ATOM 1322 C C . LYS A 1 166 ? 9.866 -20.857 -51.673 1.00 88.56 166 LYS A C 1
ATOM 1324 O O . LYS A 1 166 ? 9.689 -20.231 -50.632 1.00 88.56 166 LYS A O 1
ATOM 1329 N N . HIS A 1 167 ? 8.942 -21.659 -52.197 1.00 87.38 167 HIS A N 1
ATOM 1330 C CA . HIS A 1 167 ? 7.578 -21.778 -51.675 1.00 87.38 167 HIS A CA 1
ATOM 1331 C C . HIS A 1 167 ? 7.533 -22.257 -50.212 1.00 87.38 167 HIS A C 1
ATOM 1333 O O . HIS A 1 167 ? 6.814 -21.682 -49.401 1.00 87.38 167 HIS A O 1
ATOM 1339 N N . GLU A 1 168 ? 8.347 -23.261 -49.874 1.00 87.12 168 GLU A N 1
ATOM 1340 C CA . GLU A 1 168 ? 8.457 -23.829 -48.520 1.00 87.12 168 GLU A CA 1
ATOM 1341 C C . GLU A 1 168 ? 8.871 -22.764 -47.492 1.00 87.12 168 GLU A C 1
ATOM 1343 O O . GLU A 1 168 ? 8.172 -22.550 -46.504 1.00 87.12 168 GLU A O 1
ATOM 1348 N N . ASP A 1 169 ? 9.939 -22.015 -47.775 1.00 85.62 169 ASP A N 1
ATOM 1349 C CA . ASP A 1 169 ? 10.509 -21.041 -46.839 1.00 85.62 169 ASP A CA 1
ATOM 1350 C C . ASP A 1 169 ? 9.566 -19.861 -46.547 1.00 85.62 169 ASP A C 1
ATOM 1352 O O . ASP A 1 169 ? 9.583 -19.307 -45.445 1.00 85.62 169 ASP A O 1
ATOM 1356 N N . VAL A 1 170 ? 8.746 -19.469 -47.531 1.00 85.69 170 VAL A N 1
ATOM 1357 C CA . VAL A 1 170 ? 7.738 -18.406 -47.378 1.00 85.69 170 VAL A CA 1
ATOM 1358 C C . VAL A 1 170 ? 6.561 -18.892 -46.534 1.00 85.69 170 VAL A C 1
ATOM 1360 O O . VAL A 1 170 ? 6.092 -18.156 -45.668 1.00 85.69 170 VAL A O 1
ATOM 1363 N N . ILE A 1 171 ? 6.105 -20.131 -46.744 1.00 85.56 171 ILE A N 1
ATOM 1364 C CA . ILE A 1 171 ? 5.024 -20.733 -45.948 1.00 85.56 171 ILE A CA 1
ATOM 1365 C C . ILE A 1 171 ? 5.458 -20.939 -44.495 1.00 85.56 171 ILE A C 1
ATOM 1367 O O . ILE A 1 171 ? 4.680 -20.684 -43.577 1.00 85.56 171 ILE A O 1
ATOM 1371 N N . GLU A 1 172 ? 6.701 -21.360 -44.276 1.00 85.69 172 GLU A N 1
ATOM 1372 C CA . GLU A 1 172 ? 7.262 -21.597 -42.943 1.00 85.69 172 GLU A CA 1
ATOM 1373 C C . GLU A 1 172 ? 7.683 -20.307 -42.218 1.00 85.69 172 GLU A C 1
ATOM 1375 O O . GLU A 1 172 ? 8.090 -20.359 -41.056 1.00 85.69 172 GLU A O 1
ATOM 1380 N N . ASN A 1 173 ? 7.560 -19.143 -42.872 1.00 82.19 173 ASN A N 1
ATOM 1381 C CA . ASN A 1 173 ? 8.010 -17.844 -42.367 1.00 82.19 173 ASN A CA 1
ATOM 1382 C C . ASN A 1 173 ? 9.475 -17.891 -41.892 1.00 82.19 173 ASN A C 1
ATOM 1384 O O . ASN A 1 173 ? 9.827 -17.427 -40.801 1.00 82.19 173 ASN A O 1
ATOM 1388 N N . SER A 1 174 ? 10.321 -18.523 -42.711 1.00 82.50 174 SER A N 1
ATOM 1389 C CA . SER A 1 174 ? 11.733 -18.721 -42.414 1.00 82.50 174 SER A CA 1
ATOM 1390 C C . SER A 1 174 ? 12.441 -17.368 -42.280 1.00 82.50 174 SER A C 1
ATOM 1392 O O . SER A 1 174 ? 12.226 -16.477 -43.103 1.00 82.50 174 SER A O 1
ATOM 1394 N N . PRO A 1 175 ? 13.319 -17.180 -41.275 1.00 77.25 175 PRO A N 1
ATOM 1395 C CA . PRO A 1 175 ? 13.994 -15.904 -41.043 1.00 77.25 175 PRO A CA 1
ATOM 1396 C C . PRO A 1 175 ? 14.976 -15.504 -42.157 1.00 77.25 175 PRO A C 1
ATOM 1398 O O . PRO A 1 175 ? 15.397 -14.352 -42.174 1.00 77.25 175 PRO A O 1
ATOM 1401 N N . ASN A 1 176 ? 15.338 -16.420 -43.063 1.00 79.75 176 ASN A N 1
ATOM 1402 C CA . ASN A 1 176 ? 16.179 -16.172 -44.238 1.00 79.75 176 ASN A CA 1
ATOM 1403 C C . ASN A 1 176 ? 15.686 -17.040 -45.414 1.00 79.75 176 ASN A C 1
ATOM 1405 O O . ASN A 1 176 ? 16.277 -18.091 -45.674 1.00 79.75 176 ASN A O 1
ATOM 1409 N N . PRO A 1 177 ? 14.597 -16.653 -46.098 1.00 84.88 177 PRO A N 1
ATOM 1410 C CA . PRO A 1 177 ? 14.048 -17.458 -47.181 1.00 84.88 177 PRO A CA 1
ATOM 1411 C C . PRO A 1 177 ? 14.977 -17.436 -48.403 1.00 84.88 177 PRO A C 1
ATOM 1413 O O . PRO A 1 177 ? 15.528 -16.392 -48.767 1.00 84.88 177 PRO A O 1
ATOM 1416 N N . GLN A 1 178 ? 15.156 -18.589 -49.047 1.00 85.31 178 GLN A N 1
ATOM 1417 C CA . GLN A 1 178 ? 16.051 -18.74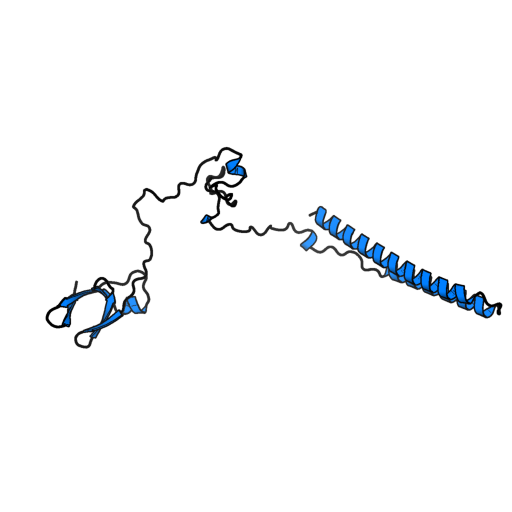2 -50.188 1.00 85.31 178 GLN A CA 1
ATOM 1418 C C . GLN A 1 178 ? 15.459 -18.097 -51.450 1.00 85.31 178 GLN A C 1
ATOM 1420 O O . GLN A 1 178 ? 14.323 -18.381 -51.842 1.00 85.31 178 GLN A O 1
ATOM 1425 N N . ILE A 1 179 ? 16.257 -17.256 -52.115 1.00 87.81 179 ILE A N 1
ATOM 1426 C CA . ILE A 1 179 ? 15.928 -16.682 -53.426 1.00 87.81 179 ILE A CA 1
ATOM 1427 C C . ILE A 1 179 ? 16.313 -17.702 -54.501 1.00 87.81 179 ILE A C 1
ATOM 1429 O O . ILE A 1 179 ? 17.469 -18.117 -54.572 1.00 87.81 179 ILE A O 1
ATOM 1433 N N . ILE A 1 180 ? 15.346 -18.107 -55.323 1.00 87.44 180 ILE A N 1
ATOM 1434 C CA . ILE A 1 180 ? 15.506 -19.134 -56.368 1.00 87.44 180 ILE A CA 1
ATOM 1435 C C . ILE A 1 180 ? 15.598 -18.548 -57.780 1.00 87.44 180 ILE A C 1
ATOM 1437 O O . ILE A 1 180 ? 16.102 -19.199 -58.690 1.00 87.44 180 ILE A O 1
ATOM 1441 N N . ALA A 1 181 ? 15.082 -17.338 -57.990 1.00 85.75 181 ALA A N 1
ATOM 1442 C CA . ALA A 1 181 ? 15.057 -16.696 -59.299 1.00 85.75 181 ALA A CA 1
ATOM 1443 C C . ALA A 1 181 ? 14.857 -15.181 -59.170 1.00 85.75 181 ALA A C 1
ATOM 1445 O O . ALA A 1 181 ? 14.530 -14.672 -58.095 1.00 85.75 181 ALA A O 1
ATOM 1446 N N . LYS A 1 182 ? 15.005 -14.462 -60.283 1.00 86.44 182 LYS A N 1
ATOM 1447 C CA . LYS A 1 182 ? 14.593 -13.065 -60.426 1.00 86.44 182 LYS A CA 1
ATOM 1448 C C . LYS A 1 182 ? 13.504 -12.929 -61.479 1.00 86.44 182 LYS A C 1
ATOM 1450 O O . LYS A 1 182 ? 13.515 -13.598 -62.509 1.00 86.44 182 LYS A O 1
ATOM 1455 N N . CYS A 1 183 ? 12.541 -12.063 -61.203 1.00 81.62 183 CYS A N 1
ATOM 1456 C CA . CYS A 1 183 ? 11.461 -11.758 -62.126 1.00 81.62 183 CYS A CA 1
ATOM 1457 C C . CYS A 1 183 ? 11.840 -10.539 -62.975 1.00 81.62 183 CYS A C 1
ATOM 1459 O O . CYS A 1 183 ? 12.120 -9.470 -62.440 1.00 81.62 183 CYS A O 1
ATOM 1461 N N . ALA A 1 184 ? 11.830 -10.684 -64.297 1.00 78.88 184 ALA A N 1
ATOM 1462 C CA . ALA A 1 184 ? 11.946 -9.573 -65.230 1.00 78.88 184 ALA A CA 1
ATOM 1463 C C . ALA A 1 184 ? 10.562 -9.268 -65.816 1.00 78.88 184 ALA A C 1
ATOM 1465 O O . ALA A 1 184 ? 9.875 -10.150 -66.342 1.00 78.88 184 ALA A O 1
ATOM 1466 N N . LYS A 1 185 ? 10.140 -8.006 -65.718 1.00 72.44 185 LYS A N 1
ATOM 1467 C CA . LYS A 1 185 ? 8.921 -7.516 -66.362 1.00 72.44 185 LYS A CA 1
ATOM 1468 C C . LYS A 1 185 ? 9.306 -6.879 -67.694 1.00 72.44 185 LYS A C 1
ATOM 1470 O O . LYS A 1 185 ? 9.998 -5.868 -67.707 1.00 72.44 185 LYS A O 1
ATOM 1475 N N . ASN A 1 186 ? 8.860 -7.459 -68.806 1.00 70.88 186 ASN A N 1
ATOM 1476 C CA . ASN A 1 186 ? 9.067 -6.858 -70.122 1.00 70.88 186 ASN A CA 1
ATOM 1477 C C . ASN A 1 186 ? 7.967 -5.822 -70.394 1.00 70.88 186 ASN A C 1
ATOM 1479 O O . ASN A 1 186 ? 6.801 -6.173 -70.599 1.00 70.88 186 ASN A O 1
ATOM 1483 N N . ASP A 1 187 ? 8.343 -4.542 -70.418 1.00 58.00 187 ASP A N 1
ATOM 1484 C CA . ASP A 1 187 ? 7.416 -3.407 -70.549 1.00 58.00 187 ASP A CA 1
ATOM 1485 C C . ASP A 1 187 ? 6.675 -3.342 -71.899 1.00 58.00 187 ASP A C 1
ATOM 1487 O O . ASP A 1 187 ? 5.697 -2.611 -72.032 1.00 58.00 187 ASP A O 1
ATOM 1491 N N . SER A 1 188 ? 7.075 -4.134 -72.898 1.00 60.53 188 SER A N 1
ATOM 1492 C CA . SER A 1 188 ? 6.447 -4.122 -74.229 1.00 60.53 188 SER A CA 1
ATOM 1493 C C . SER A 1 188 ? 5.310 -5.134 -74.425 1.00 60.53 188 SER A C 1
ATOM 1495 O O . SER A 1 188 ? 4.537 -4.981 -75.365 1.00 60.53 188 SER A O 1
ATOM 1497 N N . SER A 1 189 ? 5.178 -6.163 -73.579 1.00 57.38 189 SER A N 1
ATOM 1498 C CA . SER A 1 189 ? 4.166 -7.225 -73.759 1.00 57.38 189 SER A CA 1
ATOM 1499 C C . SER A 1 189 ? 3.367 -7.567 -72.500 1.00 57.38 189 SER A C 1
ATOM 1501 O O . SER A 1 189 ? 2.476 -8.413 -72.556 1.00 57.38 189 SER A O 1
ATOM 1503 N N . GLY A 1 190 ? 3.667 -6.934 -71.358 1.00 62.00 190 GLY A N 1
ATOM 1504 C CA . GLY A 1 190 ? 2.998 -7.220 -70.083 1.00 62.00 190 GLY A CA 1
ATOM 1505 C C . GLY A 1 190 ? 3.245 -8.639 -69.556 1.00 62.00 190 GLY A C 1
ATOM 1506 O O . GLY A 1 190 ? 2.578 -9.066 -68.616 1.00 62.00 190 GLY A O 1
ATOM 1507 N N . GLN A 1 191 ? 4.184 -9.378 -70.155 1.00 64.81 191 GLN A N 1
ATOM 1508 C CA . GLN A 1 191 ? 4.531 -10.736 -69.753 1.00 64.81 191 GLN A CA 1
ATOM 1509 C C . GLN A 1 191 ? 5.658 -10.719 -68.718 1.00 64.81 191 GLN A C 1
ATOM 1511 O O . GLN A 1 191 ? 6.682 -10.054 -68.891 1.00 64.81 191 GLN A O 1
ATOM 1516 N N . TYR A 1 192 ? 5.461 -11.491 -67.652 1.00 71.06 192 TYR A N 1
ATOM 1517 C CA . TYR A 1 192 ? 6.475 -11.762 -66.642 1.00 71.06 192 TYR A CA 1
ATOM 1518 C C . TYR A 1 192 ? 7.333 -12.946 -67.093 1.00 71.06 192 TYR A C 1
ATOM 1520 O O . TYR A 1 192 ? 6.807 -14.020 -67.401 1.00 71.06 192 TYR A O 1
ATOM 1528 N N . SER A 1 193 ? 8.649 -12.759 -67.133 1.00 74.12 193 SER A N 1
ATOM 1529 C CA . SER A 1 193 ? 9.623 -13.828 -67.364 1.00 74.12 193 SER A CA 1
ATOM 1530 C C . SER A 1 193 ? 10.439 -14.061 -66.101 1.00 74.12 193 SER A C 1
ATOM 1532 O O . SER A 1 193 ? 10.903 -13.114 -65.473 1.00 74.12 193 SER A O 1
ATOM 1534 N N . ILE A 1 194 ? 10.609 -15.328 -65.731 1.00 79.81 194 ILE A N 1
ATOM 1535 C CA . ILE A 1 194 ? 11.424 -15.729 -64.584 1.00 79.81 194 ILE A CA 1
ATOM 1536 C C . ILE A 1 194 ? 12.789 -16.156 -65.106 1.00 79.81 194 ILE A C 1
ATOM 1538 O O . ILE A 1 194 ? 12.876 -17.056 -65.942 1.00 79.81 194 ILE A O 1
ATOM 1542 N N . GLU A 1 195 ? 13.832 -15.518 -64.596 1.00 75.25 195 GLU A N 1
ATOM 1543 C CA . GLU A 1 195 ? 15.224 -15.889 -64.818 1.00 75.25 195 GLU A CA 1
ATOM 1544 C C . GLU A 1 195 ? 15.732 -16.594 -63.561 1.00 75.25 195 GLU A C 1
ATOM 1546 O O . GLU A 1 195 ? 15.868 -15.984 -62.499 1.00 75.25 195 GLU A O 1
ATOM 1551 N N . PHE A 1 196 ? 15.950 -17.904 -63.657 1.00 72.62 196 PHE A N 1
ATOM 1552 C CA . PHE A 1 196 ? 16.509 -18.690 -62.559 1.00 72.62 196 PHE A CA 1
ATOM 1553 C C . PHE A 1 196 ? 17.980 -18.309 -62.344 1.00 72.62 196 PHE A C 1
ATOM 1555 O O . PHE A 1 196 ? 18.712 -18.130 -63.320 1.00 72.62 196 PHE A O 1
ATOM 1562 N N . VAL A 1 197 ? 18.368 -18.140 -61.076 1.00 60.62 197 VAL A N 1
ATOM 1563 C CA . VAL A 1 197 ? 19.741 -17.796 -60.656 1.00 60.62 197 VAL A CA 1
ATOM 1564 C C . VAL A 1 197 ? 20.588 -19.057 -60.548 1.00 60.62 197 VAL A C 1
ATOM 1566 O O . VAL A 1 197 ? 20.046 -20.082 -60.078 1.00 60.62 197 VAL A O 1
#

Organism: NCBI:txid1070528

Secondary structure (DSSP, 8-state):
-HHHHHHHHHHHHHHHHHHHHHHHHHHHHHHHHHHGGGSS---HHHHHHHHHHHHHHHHHHHHHH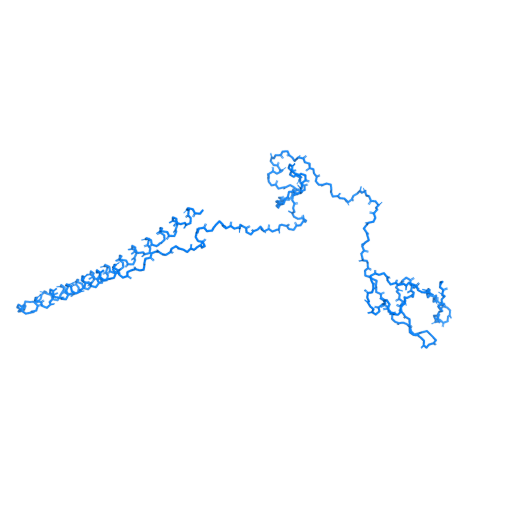HSSPPP---HHHHSPP--------GGGB-SBBPTTS-B--SBPPTT-SS-HHHHHS--S-B---S-SS--S---------EEEEEETTEEEEEETT-EEEPHHHHHTT-SSPPEEEEEEE-TTT--EEEEE-

Radius of gyration: 42.08 Å; chains: 1; bounding box: 73×43×122 Å

Foldseek 3Di:
DVVVVVVLVVVLVVVLVVVLVVLVVVLVVVLVVLVVVPPDDDDPVSVVVSVVVNVVSVVVSVVCNVVPDDDDDDPVNVDDDDPDDPQDPPVQFAFAADPVRDTHRDGADVVGSHDPVCVVDPRPDGNPPPPDDDPDDDPPQDDFDWDWDQAPNDIWTATPQQFTFDPVCVVVVPSDTDGQWGWDQDPPPRHIDTGGD

pLDDT: mean 81.52, std 13.15, range [35.84, 96.0]

Sequence (197 aa):
MERRISGKIDAHTIAFKDDVSSKIREVNAAIRAVLSKLDQPDQPDQQQQNQLQIDNLCKQLISFVYDYEKLKLCKEDFMKRKRVKNIVPAQHRCHAKRANGEQCTRKKKVGCDYCGTHTKGAPNSIMEDETNGNAANKVSQQSVNVWVQNIKGIEYFIDSNSNVYKHEDVIENSPNPQIIAKCAKNDSSGQYSIEFV